Protein AF-0000000069707983 (afdb_homodimer)

Organism: NCBI:txid1187080

Radius of gyration: 18.77 Å; Cα contacts (8 Å, |Δi|>4): 665; chains: 2; bounding box: 35×67×40 Å

Solvent-accessible surface area (backbone atoms only — not comparable to full-atom values): 13804 Å² total; per-residue (Å²): 123,32,46,38,37,35,40,28,54,76,58,64,36,50,24,44,34,34,41,79,86,67,42,75,49,52,28,12,31,49,56,93,80,60,19,74,51,80,25,45,29,33,62,40,26,39,49,45,11,42,50,39,29,30,48,36,47,44,50,54,52,34,57,74,69,66,50,50,63,47,33,42,36,37,37,36,37,41,40,75,40,74,91,74,53,36,30,43,32,40,35,39,34,35,76,39,58,76,66,54,72,67,56,51,53,49,50,55,57,49,42,67,61,18,65,51,51,49,48,54,62,32,61,43,46,77,48,77,46,71,55,71,78,79,125,123,32,48,38,36,37,41,28,56,76,56,65,37,50,25,45,33,34,42,82,87,68,44,73,49,51,28,14,32,50,55,92,80,58,19,72,50,79,26,48,30,32,62,39,28,39,50,44,11,43,51,38,27,29,50,36,46,44,50,53,50,34,58,75,70,65,49,50,63,46,32,41,35,37,38,36,38,43,40,75,41,73,92,74,53,36,31,44,34,41,36,40,35,35,77,39,59,74,65,55,72,68,56,52,53,50,50,55,56,49,43,66,62,18,65,51,50,49,50,56,62,33,60,43,47,78,47,77,47,71,54,73,80,79,126

Foldseek 3Di:
DWDKDKDDDPAAPWMWMATPVGDIFIEHDDVVVPTPPPHHHPVRVLQVVLVVQLQVQLVVVCVVVVHFFDDKDKDKDWDQDPVVRDIDIDMDIDTDGPDDPVRVVVSVVSSCVGPSNVVVVDDDDDDDDDDDPDD/DWDKDKDDDDAAPWMWMATPVGDIFIEHDDVVVPTDPPHHHPVRVLQVVLVVQLQVQLVVVCVVVVHFFDDKDKDKDWDQDPVVRDIDIDMDIDTDGPDDPVRVVVSVVSSCVGPSNVVVVDDDDDDDDDDDPDD

Structure (mmCIF, N/CA/C/O backbone):
data_AF-0000000069707983-model_v1
#
loop_
_entity.id
_entity.type
_entity.pdbx_description
1 polymer 'Putative redox protein'
#
loop_
_atom_site.group_PDB
_atom_site.id
_atom_site.type_symbol
_atom_site.label_atom_id
_atom_site.label_alt_id
_atom_site.label_comp_id
_atom_site.label_asym_id
_atom_site.label_entity_id
_atom_site.label_seq_id
_atom_site.pdbx_PDB_ins_code
_atom_site.Cartn_x
_atom_site.Cartn_y
_atom_site.Cartn_z
_atom_site.occupancy
_atom_site.B_iso_or_equiv
_atom_site.auth_seq_id
_atom_site.auth_comp_id
_atom_site.auth_asym_id
_atom_site.auth_atom_id
_atom_site.pdbx_PDB_model_num
ATOM 1 N N . MET A 1 1 ? -1.223 2.729 -14.875 1 83.62 1 MET A N 1
ATOM 2 C CA . MET A 1 1 ? -1.257 3.92 -14.031 1 83.62 1 MET A CA 1
ATOM 3 C C . MET A 1 1 ? -2.348 3.805 -12.969 1 83.62 1 MET A C 1
ATOM 5 O O . MET A 1 1 ? -3.471 3.395 -13.273 1 83.62 1 MET A O 1
ATOM 9 N N . ALA A 1 2 ? -1.966 4.035 -11.656 1 93.88 2 ALA A N 1
ATOM 10 C CA . ALA A 1 2 ? -2.949 4.008 -10.578 1 93.88 2 ALA A CA 1
ATOM 11 C C . ALA A 1 2 ? -3.209 5.41 -10.031 1 93.88 2 ALA A C 1
ATOM 13 O O . ALA A 1 2 ? -2.289 6.223 -9.938 1 93.88 2 ALA A O 1
ATOM 14 N N . ARG A 1 3 ? -4.52 5.66 -9.781 1 97.12 3 ARG A N 1
ATOM 15 C CA . ARG A 1 3 ? -4.922 6.938 -9.203 1 97.12 3 ARG A CA 1
ATOM 16 C C . ARG A 1 3 ? -5.891 6.727 -8.039 1 97.12 3 ARG A C 1
ATOM 18 O O . ARG A 1 3 ? -6.816 5.918 -8.141 1 97.12 3 ARG A O 1
ATOM 25 N N . ILE A 1 4 ? -5.629 7.457 -6.988 1 98.75 4 ILE A N 1
ATOM 26 C CA . ILE A 1 4 ? -6.555 7.414 -5.863 1 98.75 4 ILE A CA 1
ATOM 27 C C . ILE A 1 4 ? -6.711 8.812 -5.266 1 98.75 4 ILE A C 1
ATOM 29 O O . ILE A 1 4 ? -5.895 9.703 -5.531 1 98.75 4 ILE A O 1
ATOM 33 N N . THR A 1 5 ? -7.844 8.992 -4.531 1 98.81 5 THR A N 1
ATOM 34 C CA . THR A 1 5 ? -8.055 10.195 -3.73 1 98.81 5 THR A CA 1
ATOM 35 C C . THR A 1 5 ? -8.273 9.836 -2.264 1 98.81 5 THR A C 1
ATOM 37 O O . THR A 1 5 ? -8.695 8.719 -1.95 1 98.81 5 THR A O 1
ATOM 40 N N . SER A 1 6 ? -7.918 10.695 -1.447 1 98.75 6 SER A N 1
ATOM 41 C CA . SER A 1 6 ? -8.133 10.438 -0.026 1 98.75 6 SER A CA 1
ATOM 42 C C . SER A 1 6 ? -8.641 11.688 0.687 1 98.75 6 SER A C 1
ATOM 44 O O . SER A 1 6 ? -8.508 12.805 0.173 1 98.75 6 SER A O 1
ATOM 46 N N . HIS A 1 7 ? -9.242 11.477 1.808 1 98.56 7 HIS A N 1
ATOM 47 C CA . HIS A 1 7 ? -9.789 12.539 2.643 1 98.56 7 HIS A CA 1
ATOM 48 C C . HIS A 1 7 ? -9.688 12.188 4.121 1 98.56 7 HIS A C 1
ATOM 50 O O . HIS A 1 7 ? -10.047 11.078 4.523 1 98.56 7 HIS A O 1
ATOM 56 N N . ILE A 1 8 ? -9.172 13.078 4.828 1 98.25 8 ILE A N 1
ATOM 57 C CA . ILE A 1 8 ? -9.18 12.945 6.281 1 98.25 8 ILE A CA 1
ATOM 58 C C . ILE A 1 8 ? -9.68 14.25 6.906 1 98.25 8 ILE A C 1
ATOM 60 O O . ILE A 1 8 ? -9.281 15.344 6.484 1 98.25 8 ILE A O 1
ATOM 64 N N . GLY A 1 9 ? -10.562 14.18 7.812 1 96.56 9 GLY A N 1
ATOM 65 C CA . GLY A 1 9 ? -11.039 15.32 8.578 1 96.56 9 GLY A CA 1
ATOM 66 C C . GLY A 1 9 ? -10.352 15.477 9.922 1 96.56 9 GLY A C 1
ATOM 67 O O . GLY A 1 9 ? -9.133 15.328 10.023 1 96.56 9 GLY A O 1
ATOM 68 N N . ARG A 1 10 ? -11.156 15.75 10.953 1 93.94 10 ARG A N 1
ATOM 69 C CA . ARG A 1 10 ? -10.602 16.031 12.273 1 93.94 10 ARG A CA 1
ATOM 70 C C . ARG A 1 10 ? -10.469 14.75 13.102 1 93.94 10 ARG A C 1
ATOM 72 O O . ARG A 1 10 ? -9.789 14.734 14.125 1 93.94 10 ARG A O 1
ATOM 79 N N . GLU A 1 11 ? -11.07 13.766 12.594 1 88.69 11 GLU A N 1
ATOM 80 C CA . GLU A 1 11 ? -11.016 12.508 13.336 1 88.69 11 GLU A CA 1
ATOM 81 C C . GLU A 1 11 ? -9.641 11.844 13.195 1 88.69 11 GLU A C 1
ATOM 83 O O . GLU A 1 11 ? -9.195 11.578 12.086 1 88.69 11 GLU A O 1
ATOM 88 N N . HIS A 1 12 ? -8.906 11.633 14.289 1 86.25 12 HIS A N 1
ATOM 89 C CA . HIS A 1 12 ? -7.648 10.898 14.336 1 86.25 12 HIS A CA 1
ATOM 90 C C . HIS A 1 12 ? -7.887 9.391 14.258 1 86.25 12 HIS A C 1
ATOM 92 O O . HIS A 1 12 ? -8.461 8.805 15.18 1 86.25 12 HIS A O 1
ATOM 98 N N . PHE A 1 13 ? -7.328 8.836 13.234 1 93.44 13 PHE A N 1
ATOM 99 C CA . PHE A 1 13 ? -6.547 9 12.016 1 93.44 13 PHE A CA 1
ATOM 100 C C . PHE A 1 13 ? -7.262 8.375 10.82 1 93.44 13 PHE A C 1
ATOM 102 O O . PHE A 1 13 ? -6.625 8.016 9.828 1 93.44 13 PHE A O 1
ATOM 109 N N . LYS A 1 14 ? -8.594 8.281 11.016 1 97.25 14 LYS A N 1
ATOM 110 C CA . LYS A 1 14 ? -9.43 7.641 10 1 97.25 14 LYS A CA 1
ATOM 111 C C . LYS A 1 14 ? -9.352 8.391 8.68 1 97.25 14 LYS A C 1
ATOM 113 O O . LYS A 1 14 ? -9.695 9.578 8.609 1 97.25 14 LYS A O 1
ATOM 118 N N . THR A 1 15 ? -8.906 7.73 7.645 1 98.5 15 THR A N 1
ATOM 119 C CA . THR A 1 15 ? -8.758 8.297 6.309 1 98.5 15 THR A CA 1
ATOM 120 C C . THR A 1 15 ? -9.578 7.5 5.293 1 98.5 15 THR A C 1
ATOM 122 O O . THR A 1 15 ? -9.477 6.273 5.234 1 98.5 15 THR A O 1
ATOM 125 N N . GLN A 1 16 ? -10.414 8.172 4.586 1 98.69 16 GLN A N 1
ATOM 126 C CA . GLN A 1 16 ? -11.156 7.531 3.508 1 98.69 16 GLN A CA 1
ATOM 127 C C . GLN A 1 16 ? -10.398 7.629 2.186 1 98.69 16 GLN A C 1
ATOM 129 O O . GLN A 1 16 ? -9.945 8.711 1.803 1 98.69 16 GLN A O 1
ATOM 134 N N . ILE A 1 17 ? -10.281 6.492 1.507 1 98.81 17 ILE A N 1
ATOM 135 C CA . ILE A 1 17 ? -9.547 6.449 0.246 1 98.81 17 ILE A CA 1
ATOM 136 C C . ILE A 1 17 ? -10.438 5.863 -0.848 1 98.81 17 ILE A C 1
ATOM 138 O O . ILE A 1 17 ? -11.141 4.875 -0.623 1 98.81 17 ILE A O 1
ATOM 142 N N . LYS A 1 18 ? -10.414 6.449 -1.981 1 98.75 18 LYS A N 1
ATOM 143 C CA . LYS A 1 18 ? -11.234 6.031 -3.119 1 98.75 18 LYS A CA 1
ATOM 144 C C . LYS A 1 18 ? -10.367 5.773 -4.352 1 98.75 18 LYS A C 1
ATOM 146 O O . LYS A 1 18 ? -9.5 6.582 -4.684 1 98.75 18 LYS A O 1
ATOM 151 N N . SER A 1 19 ? -10.648 4.66 -4.938 1 98 19 SER A N 1
ATOM 152 C CA . SER A 1 19 ? -9.969 4.375 -6.191 1 98 19 SER A CA 1
ATOM 153 C C . SER A 1 19 ? -10.695 5.008 -7.375 1 98 19 SER A C 1
ATOM 155 O O . SER A 1 19 ? -11.836 5.457 -7.242 1 98 19 SER A O 1
ATOM 157 N N . SER A 1 20 ? -10.047 5.062 -8.57 1 94.62 20 SER A N 1
ATOM 158 C CA . SER A 1 20 ? -10.656 5.641 -9.766 1 94.62 20 SER A CA 1
ATOM 159 C C . SER A 1 20 ? -11.812 4.785 -10.266 1 94.62 20 SER A C 1
ATOM 161 O O . SER A 1 20 ? -12.695 5.277 -10.969 1 94.62 20 SER A O 1
ATOM 163 N N . THR A 1 21 ? -11.805 3.531 -9.836 1 93.56 21 THR A N 1
ATOM 164 C CA . THR A 1 21 ? -12.844 2.633 -10.32 1 93.56 21 THR A CA 1
ATOM 165 C C . THR A 1 21 ? -14.016 2.578 -9.344 1 93.56 21 THR A C 1
ATOM 167 O O . THR A 1 21 ? -14.961 1.812 -9.539 1 93.56 21 THR A O 1
ATOM 170 N N . GLY A 1 22 ? -13.914 3.322 -8.25 1 95.81 22 GLY A N 1
ATOM 171 C CA . GLY A 1 22 ? -15.078 3.496 -7.398 1 95.81 22 GLY A CA 1
ATOM 172 C C . GLY A 1 22 ? -14.984 2.717 -6.098 1 95.81 22 GLY A C 1
ATOM 173 O O . GLY A 1 22 ? -15.875 2.805 -5.25 1 95.81 22 GLY A O 1
ATOM 174 N N . ASN A 1 23 ? -13.969 1.933 -5.875 1 97.94 23 ASN A N 1
ATOM 175 C CA . ASN A 1 23 ? -13.797 1.226 -4.609 1 97.94 23 ASN A CA 1
ATOM 176 C C . ASN A 1 23 ? -13.406 2.18 -3.484 1 97.94 23 ASN A C 1
ATOM 178 O O . ASN A 1 23 ? -12.75 3.193 -3.723 1 97.94 23 ASN A O 1
ATOM 182 N N . ILE A 1 24 ? -13.852 1.807 -2.283 1 98.19 24 ILE A N 1
ATOM 183 C CA . ILE A 1 24 ? -13.562 2.646 -1.124 1 98.19 24 ILE A CA 1
ATOM 184 C C . ILE A 1 24 ? -12.953 1.799 -0.011 1 98.19 24 ILE A C 1
ATOM 186 O O . ILE A 1 24 ? -13.406 0.682 0.247 1 98.19 24 ILE A O 1
ATOM 190 N N . LEU A 1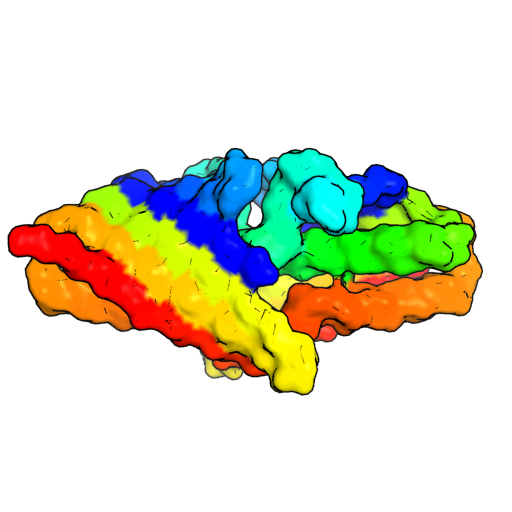 25 ? -11.883 2.332 0.585 1 97.5 25 LEU A N 1
ATOM 191 C CA . LEU A 1 25 ? -11.383 1.706 1.806 1 97.5 25 LEU A CA 1
ATOM 192 C C . LEU A 1 25 ? -11.07 2.758 2.865 1 97.5 25 LEU A C 1
ATOM 194 O O . LEU A 1 25 ? -10.977 3.947 2.557 1 97.5 25 LEU A O 1
ATOM 198 N N . LEU A 1 26 ? -11.086 2.246 4.086 1 97.69 26 LEU A N 1
ATOM 199 C CA . LEU A 1 26 ? -10.695 3.074 5.223 1 97.69 26 LEU A CA 1
ATOM 200 C C . LEU A 1 26 ? -9.312 2.686 5.73 1 97.69 26 LEU A C 1
ATOM 202 O O . LEU A 1 26 ? -9 1.498 5.848 1 97.69 26 LEU A O 1
ATOM 206 N N . ALA A 1 27 ? -8.531 3.672 5.918 1 98.44 27 ALA A N 1
ATOM 207 C CA . ALA A 1 27 ? -7.273 3.488 6.637 1 98.44 27 ALA A CA 1
ATOM 208 C C . ALA A 1 27 ? -7.348 4.102 8.031 1 98.44 27 ALA A C 1
ATOM 210 O O . ALA A 1 27 ? -8.078 5.066 8.258 1 98.44 27 ALA A O 1
ATOM 211 N N . ASP A 1 28 ? -6.617 3.477 8.945 1 98.19 28 ASP A N 1
ATOM 212 C CA . ASP A 1 28 ? -6.578 3.986 10.312 1 98.19 28 ASP A CA 1
ATOM 213 C C . ASP A 1 28 ? -5.336 3.486 11.047 1 98.19 28 ASP A C 1
ATOM 215 O O . ASP A 1 28 ? -4.594 2.65 10.523 1 98.19 28 ASP A O 1
ATOM 219 N N . GLU A 1 29 ? -5.102 4.012 12.156 1 96.19 29 GLU A N 1
ATOM 220 C CA . GLU A 1 29 ? -4.016 3.559 13.023 1 96.19 29 GLU A CA 1
ATOM 221 C C . GLU A 1 29 ? -4.543 2.699 14.164 1 96.19 29 GLU A C 1
ATOM 223 O O . GLU A 1 29 ? -5.723 2.779 14.523 1 96.19 29 GLU A O 1
ATOM 228 N N . PRO A 1 30 ? -3.691 1.837 14.656 1 94.25 30 PRO A N 1
ATOM 229 C CA . PRO A 1 30 ? -4.094 1.059 15.828 1 94.25 30 PRO A CA 1
ATOM 230 C C . PRO A 1 30 ? -4.457 1.937 17.031 1 94.25 30 PRO A C 1
ATOM 232 O O . PRO A 1 30 ? -4.059 3.104 17.078 1 94.25 30 PRO A O 1
ATOM 235 N N . ILE A 1 31 ? -5.121 1.31 17.984 1 94.62 31 ILE A N 1
ATOM 236 C CA . ILE A 1 31 ? -5.562 2.018 19.188 1 94.62 31 ILE A CA 1
ATOM 237 C C . ILE A 1 31 ? -4.348 2.5 19.969 1 94.62 31 ILE A C 1
ATOM 239 O O . ILE A 1 31 ? -4.355 3.607 20.516 1 94.62 31 ILE A O 1
ATOM 243 N N . GLU A 1 32 ? -3.299 1.74 20 1 92.38 32 GLU A N 1
ATOM 244 C CA . GLU A 1 32 ? -2.1 1.998 20.781 1 92.38 32 GLU A CA 1
ATOM 245 C C . GLU A 1 32 ? -1.441 3.314 20.375 1 92.38 32 GLU A C 1
ATOM 247 O O . GLU A 1 32 ? -0.755 3.945 21.188 1 92.38 32 GLU A O 1
ATOM 252 N N . VAL A 1 33 ? -1.724 3.764 19.172 1 90.31 33 VAL A N 1
ATOM 253 C CA . VAL A 1 33 ? -1.063 4.984 18.719 1 90.31 33 VAL A CA 1
ATOM 254 C C . VAL A 1 33 ? -2.104 6.074 18.484 1 90.31 33 VAL A C 1
ATOM 256 O O . VAL A 1 33 ? -1.835 7.051 17.781 1 90.31 33 VAL A O 1
ATOM 259 N N . GLY A 1 34 ? -3.342 5.801 18.969 1 92.69 34 GLY A N 1
ATOM 260 C CA . GLY A 1 34 ? -4.328 6.867 18.984 1 92.69 34 GLY A CA 1
ATOM 261 C C . GLY A 1 34 ? -5.418 6.695 17.938 1 92.69 34 GLY A C 1
ATOM 262 O O . GLY A 1 34 ? -6.352 7.5 17.875 1 92.69 34 GLY A O 1
ATOM 263 N N . GLY A 1 35 ? -5.316 5.766 17.062 1 95.81 35 GLY A N 1
ATOM 264 C CA . GLY A 1 35 ? -6.383 5.5 16.109 1 95.81 35 GLY A CA 1
ATOM 265 C C . GLY A 1 35 ? -7.539 4.723 16.703 1 95.81 35 GLY A C 1
ATOM 266 O O . GLY A 1 35 ? -7.648 4.609 17.922 1 95.81 35 GLY A O 1
ATOM 267 N N . LYS A 1 36 ? -8.492 4.309 15.867 1 96.69 36 LYS A N 1
ATOM 268 C CA . LYS A 1 36 ? -9.664 3.555 16.297 1 96.69 36 LYS A CA 1
ATOM 269 C C . LYS A 1 36 ? -9.656 2.145 15.711 1 96.69 36 LYS A C 1
ATOM 271 O O . LYS A 1 36 ? -10.609 1.384 15.898 1 96.69 36 LYS A O 1
ATOM 276 N N . ASN A 1 37 ? -8.625 1.778 14.969 1 96.94 37 ASN A N 1
ATOM 277 C CA . ASN A 1 37 ? -8.461 0.457 14.375 1 96.94 37 ASN A CA 1
ATOM 278 C C . ASN A 1 37 ? -9.656 0.085 13.5 1 96.94 37 ASN A C 1
ATOM 280 O O . ASN A 1 37 ? -10.141 -1.045 13.555 1 96.94 37 ASN A O 1
ATOM 284 N N . VAL A 1 38 ? -10.148 0.989 12.719 1 97.12 38 VAL A N 1
ATOM 285 C CA . VAL A 1 38 ? -11.305 0.715 11.867 1 97.12 38 VAL A CA 1
ATOM 286 C C . VAL A 1 38 ? -10.844 0.446 10.438 1 97.12 38 VAL A C 1
ATOM 288 O O . VAL A 1 38 ? -11.656 0.35 9.523 1 97.12 38 VAL A O 1
ATOM 291 N N . GLY A 1 39 ? -9.57 0.36 10.227 1 97.62 39 GLY A N 1
ATOM 292 C CA . GLY A 1 39 ? -8.969 0.086 8.93 1 97.62 39 GLY A CA 1
ATOM 293 C C . GLY A 1 39 ? -7.5 -0.281 9.016 1 97.62 39 GLY A C 1
ATOM 294 O O . GLY A 1 39 ? -6.949 -0.402 10.117 1 97.62 39 GLY A O 1
ATOM 295 N N . PHE A 1 40 ? -6.895 -0.508 7.883 1 98.44 40 PHE A N 1
ATOM 296 C CA . PHE A 1 40 ? -5.48 -0.855 7.816 1 98.44 40 PHE A CA 1
ATOM 297 C C . PHE A 1 40 ? -4.609 0.368 8.078 1 98.44 40 PHE A C 1
ATOM 299 O O . PHE A 1 40 ? -4.93 1.472 7.629 1 98.44 40 PHE A O 1
ATOM 306 N N . SER A 1 41 ? -3.545 0.166 8.797 1 98.12 41 SER A N 1
ATOM 307 C CA . SER A 1 41 ? -2.537 1.217 8.898 1 98.12 41 SER A CA 1
ATOM 308 C C . SER A 1 41 ? -1.812 1.419 7.57 1 98.12 41 SER A C 1
ATOM 310 O O . SER A 1 41 ? -1.856 0.552 6.695 1 98.12 41 SER A O 1
ATOM 312 N N . PRO A 1 42 ? -1.178 2.588 7.422 1 98.25 42 PRO A N 1
ATOM 313 C CA . PRO A 1 42 ? -0.427 2.822 6.188 1 98.25 42 PRO A CA 1
ATOM 314 C C . PRO A 1 42 ? 0.584 1.716 5.891 1 98.25 42 PRO A C 1
ATOM 316 O O . PRO A 1 42 ? 0.694 1.265 4.75 1 98.25 42 PRO A O 1
ATOM 319 N N . SER A 1 43 ? 1.342 1.219 6.91 1 98.12 43 SER A N 1
ATOM 320 C CA . SER A 1 43 ? 2.326 0.159 6.711 1 98.12 43 SER A CA 1
ATOM 321 C C . SER A 1 43 ? 1.652 -1.156 6.332 1 98.12 43 SER A C 1
ATOM 323 O O . SER A 1 43 ? 2.186 -1.922 5.527 1 98.12 43 SER A O 1
ATOM 325 N N . GLU A 1 44 ? 0.519 -1.431 6.934 1 98.5 44 GLU A N 1
ATOM 326 C CA . GLU A 1 44 ? -0.244 -2.615 6.555 1 98.5 44 GLU A CA 1
ATOM 327 C C . GLU A 1 44 ? -0.725 -2.523 5.109 1 98.5 44 GLU A C 1
ATOM 329 O O . GLU A 1 44 ? -0.762 -3.527 4.395 1 98.5 44 GLU A O 1
ATOM 334 N N . LEU A 1 45 ? -1.132 -1.334 4.699 1 98.81 45 LEU A N 1
ATOM 335 C CA . LEU A 1 45 ? -1.535 -1.143 3.309 1 98.81 45 LEU A CA 1
ATOM 336 C C . LEU A 1 45 ? -0.361 -1.376 2.365 1 98.81 45 LEU A C 1
ATOM 338 O O . LEU A 1 45 ? -0.525 -1.974 1.299 1 98.81 45 LEU A O 1
ATOM 342 N N . LEU A 1 46 ? 0.796 -0.874 2.707 1 98.81 46 LEU A N 1
ATOM 343 C CA . LEU A 1 46 ? 1.994 -1.095 1.903 1 98.81 46 LEU A CA 1
ATOM 344 C C . LEU A 1 46 ? 2.297 -2.584 1.778 1 98.81 46 LEU A C 1
ATOM 346 O O . LEU A 1 46 ? 2.525 -3.086 0.674 1 98.81 46 LEU A O 1
ATOM 350 N N . ALA A 1 47 ? 2.27 -3.299 2.914 1 98.81 47 ALA A N 1
ATOM 351 C CA . ALA A 1 47 ? 2.457 -4.746 2.906 1 98.81 47 ALA A CA 1
ATOM 352 C C . ALA A 1 47 ? 1.39 -5.434 2.059 1 98.81 47 ALA A C 1
ATOM 354 O O . ALA A 1 47 ? 1.681 -6.395 1.342 1 98.81 47 ALA A O 1
ATOM 355 N N . SER A 1 48 ? 0.19 -4.934 2.17 1 98.88 48 SER A N 1
ATOM 356 C CA . SER A 1 48 ? -0.929 -5.5 1.422 1 98.88 48 SER A CA 1
ATOM 357 C C . SER A 1 48 ? -0.719 -5.355 -0.081 1 98.88 48 SER A C 1
ATOM 359 O O . SER A 1 48 ? -1.118 -6.227 -0.855 1 98.88 48 SER A O 1
ATOM 361 N N . ALA A 1 49 ? -0.171 -4.211 -0.488 1 98.81 49 ALA A N 1
ATOM 362 C CA . ALA A 1 49 ? 0.126 -4.012 -1.904 1 98.81 49 ALA A CA 1
ATOM 363 C C . ALA A 1 49 ? 1.028 -5.121 -2.438 1 98.81 49 ALA A C 1
ATOM 365 O O . ALA A 1 49 ? 0.757 -5.695 -3.494 1 98.81 49 ALA A O 1
ATOM 366 N N . LEU A 1 50 ? 2.057 -5.461 -1.688 1 98.75 50 LEU A N 1
ATOM 367 C CA . LEU A 1 50 ? 2.977 -6.52 -2.092 1 98.75 50 LEU A CA 1
ATOM 368 C C . LEU A 1 50 ? 2.277 -7.875 -2.092 1 98.75 50 LEU A C 1
ATOM 370 O O . LEU A 1 50 ? 2.432 -8.656 -3.031 1 98.75 50 LEU A O 1
ATOM 374 N N . ALA A 1 51 ? 1.52 -8.125 -1.05 1 98.75 51 ALA A N 1
ATOM 375 C CA . ALA A 1 51 ? 0.798 -9.391 -0.955 1 98.75 51 ALA A CA 1
ATOM 376 C C . ALA A 1 51 ? -0.142 -9.578 -2.141 1 98.75 51 ALA A C 1
ATOM 378 O O . ALA A 1 51 ? -0.164 -10.648 -2.764 1 98.75 51 ALA A O 1
ATOM 379 N N . ALA A 1 52 ? -0.906 -8.555 -2.412 1 98.62 52 ALA A N 1
ATOM 380 C CA . ALA A 1 52 ? -1.882 -8.609 -3.498 1 98.62 52 ALA A CA 1
ATOM 381 C C . ALA A 1 52 ? -1.194 -8.812 -4.844 1 98.62 52 ALA A C 1
ATOM 383 O O . ALA A 1 52 ? -1.634 -9.633 -5.656 1 98.62 52 ALA A O 1
ATOM 384 N N . CYS A 1 53 ? -0.182 -8.078 -5.066 1 98.44 53 CYS A N 1
ATOM 385 C CA . CYS A 1 53 ? 0.549 -8.172 -6.324 1 98.44 53 CYS A CA 1
ATOM 386 C C . CYS A 1 53 ? 1.121 -9.57 -6.523 1 98.44 53 CYS A C 1
ATOM 388 O O . CYS A 1 53 ? 1.014 -10.141 -7.613 1 98.44 53 CYS A O 1
ATOM 390 N N . THR A 1 54 ? 1.794 -10.07 -5.465 1 98.44 54 THR A N 1
ATOM 391 C CA . THR A 1 54 ? 2.373 -11.406 -5.52 1 98.44 54 THR A CA 1
ATOM 392 C C . THR A 1 54 ? 1.303 -12.445 -5.832 1 98.44 54 THR A C 1
ATOM 394 O O . THR A 1 54 ? 1.482 -13.281 -6.723 1 98.44 54 THR A O 1
ATOM 397 N N . SER A 1 55 ? 0.216 -12.352 -5.137 1 98.31 55 SER A N 1
ATOM 398 C CA . SER A 1 55 ? -0.877 -13.305 -5.297 1 98.31 55 SER A CA 1
ATOM 399 C C . SER A 1 55 ? -1.423 -13.289 -6.723 1 98.31 55 SER A C 1
ATOM 401 O O . SER A 1 55 ? -1.578 -14.336 -7.348 1 98.31 55 SER A O 1
ATOM 403 N N . ALA A 1 56 ? -1.693 -12.086 -7.195 1 97.56 56 ALA A N 1
ATOM 404 C CA . ALA A 1 56 ? -2.26 -11.945 -8.531 1 97.56 56 ALA A CA 1
ATOM 405 C C . ALA A 1 56 ? -1.294 -12.469 -9.594 1 97.56 56 ALA A C 1
ATOM 407 O O . ALA A 1 56 ? -1.701 -13.164 -10.523 1 97.56 56 ALA A O 1
ATOM 408 N N . THR A 1 57 ? -0.052 -12.125 -9.469 1 97.62 57 THR A N 1
ATOM 409 C CA . THR A 1 57 ? 0.956 -12.516 -10.453 1 97.62 57 THR A CA 1
ATOM 410 C C . THR A 1 57 ? 1.117 -14.039 -10.484 1 97.62 57 THR A C 1
ATOM 412 O O . THR A 1 57 ? 1.188 -14.641 -11.555 1 97.62 57 THR A O 1
ATOM 415 N N . LEU A 1 58 ? 1.174 -14.617 -9.289 1 97.88 58 LEU A N 1
ATOM 416 C CA . LEU A 1 58 ? 1.303 -16.062 -9.203 1 97.88 58 LEU A CA 1
ATOM 417 C C . LEU A 1 58 ? 0.089 -16.75 -9.82 1 97.88 58 LEU A C 1
ATOM 419 O O . LEU A 1 58 ? 0.233 -17.734 -10.57 1 97.88 58 LEU A O 1
ATOM 423 N N . ARG A 1 59 ? -1.103 -16.266 -9.492 1 97.25 59 ARG A N 1
ATOM 424 C CA . ARG A 1 59 ? -2.332 -16.844 -10.039 1 97.25 59 ARG A CA 1
ATOM 425 C C . ARG A 1 59 ? -2.348 -16.734 -11.562 1 97.25 59 ARG A C 1
ATOM 427 O O . ARG A 1 59 ? -2.652 -17.703 -12.258 1 97.25 59 ARG A O 1
ATOM 434 N N . MET A 1 60 ? -2.029 -15.555 -12.07 1 96.69 60 MET A N 1
ATOM 435 C CA . MET A 1 60 ? -1.981 -15.328 -13.516 1 96.69 60 MET A CA 1
ATOM 436 C C . MET A 1 60 ? -1.03 -16.312 -14.188 1 96.69 60 MET A C 1
ATOM 438 O O . MET A 1 60 ? -1.388 -16.938 -15.188 1 96.69 60 MET A O 1
ATOM 442 N N . TYR A 1 61 ? 0.171 -16.438 -13.641 1 97.75 61 TYR A N 1
ATOM 443 C CA . TYR A 1 61 ? 1.193 -17.297 -14.234 1 97.75 61 TYR A CA 1
ATOM 444 C C . TYR A 1 61 ? 0.755 -18.75 -14.219 1 97.75 61 TYR A C 1
ATOM 446 O O . TYR A 1 61 ? 0.868 -19.453 -15.227 1 97.75 61 TYR A O 1
ATOM 454 N N . ALA A 1 62 ? 0.288 -19.234 -13.047 1 97.38 62 ALA A N 1
ATOM 455 C CA . ALA A 1 62 ? -0.152 -20.625 -12.906 1 97.38 62 ALA A CA 1
ATOM 456 C C . ALA A 1 62 ? -1.287 -20.938 -13.875 1 97.38 62 ALA A C 1
ATOM 458 O O . ALA A 1 62 ? -1.322 -22.016 -14.469 1 97.38 62 ALA A O 1
ATOM 459 N N . ASP A 1 63 ? -2.211 -20.031 -13.992 1 96.12 63 ASP A N 1
ATOM 460 C CA . ASP A 1 63 ? -3.322 -20.219 -14.922 1 96.12 63 ASP A CA 1
ATOM 461 C C . ASP A 1 63 ? -2.826 -20.328 -16.359 1 96.12 63 ASP A C 1
ATOM 463 O O . ASP A 1 63 ? -3.273 -21.203 -17.109 1 96.12 63 ASP A O 1
ATOM 467 N N . ARG A 1 64 ? -1.939 -19.438 -16.734 1 96.5 64 ARG A N 1
ATOM 468 C CA . ARG A 1 64 ? -1.372 -19.453 -18.078 1 96.5 64 ARG A CA 1
ATOM 469 C C . ARG A 1 64 ? -0.677 -20.781 -18.375 1 96.5 64 ARG A C 1
ATOM 471 O O . ARG A 1 64 ? -0.761 -21.297 -19.484 1 96.5 64 ARG A O 1
ATOM 478 N N . LYS A 1 65 ? -0.056 -21.359 -17.391 1 97.81 65 LYS A N 1
ATOM 479 C CA . LYS A 1 65 ? 0.696 -22.609 -17.516 1 97.81 65 LYS A CA 1
ATOM 480 C C . LYS A 1 65 ? -0.199 -23.828 -17.281 1 97.81 65 LYS A C 1
ATOM 482 O O . LYS A 1 65 ? 0.235 -24.969 -17.438 1 97.81 65 LYS A O 1
ATOM 487 N N . GLU A 1 66 ? -1.434 -23.531 -16.797 1 97.69 66 GLU A N 1
ATOM 488 C CA . GLU A 1 66 ? -2.412 -24.562 -16.469 1 97.69 66 GLU A CA 1
ATOM 489 C C . GLU A 1 66 ? -1.901 -25.469 -15.359 1 97.69 66 GLU A C 1
ATOM 491 O O . GLU A 1 66 ? -2.021 -26.703 -15.453 1 97.69 66 GLU A O 1
ATOM 496 N N . TRP A 1 67 ? -1.234 -24.953 -14.438 1 97.75 67 TRP A N 1
ATOM 497 C CA . TRP A 1 67 ? -0.75 -25.688 -13.273 1 97.75 67 TRP A CA 1
ATOM 498 C C . TRP A 1 67 ? -1.829 -25.781 -12.203 1 97.75 67 TRP A C 1
ATOM 500 O O . TRP A 1 67 ? -2.703 -24.922 -12.117 1 97.75 67 TRP A O 1
ATOM 510 N N . ASP A 1 68 ? -1.824 -26.812 -11.43 1 97.19 68 ASP A N 1
ATOM 511 C CA . ASP A 1 68 ? -2.832 -27.047 -10.406 1 97.19 68 ASP A CA 1
ATOM 512 C C . ASP A 1 68 ? -2.475 -26.328 -9.109 1 97.19 68 ASP A C 1
ATOM 514 O O . ASP A 1 68 ? -2.305 -26.969 -8.062 1 97.19 68 ASP A O 1
ATOM 518 N N . LEU A 1 69 ? -2.387 -25.047 -9.148 1 97.44 69 LEU A N 1
ATOM 519 C CA . LEU A 1 69 ? -2.275 -24.188 -7.969 1 97.44 69 LEU A CA 1
ATOM 520 C C . LEU A 1 69 ? -3.652 -23.875 -7.398 1 97.44 69 LEU A C 1
ATOM 522 O O . LEU A 1 69 ? -4.402 -23.078 -7.977 1 97.44 69 LEU A O 1
ATOM 526 N N . GLU A 1 70 ? -3.955 -24.438 -6.281 1 97.62 70 GLU A N 1
ATOM 527 C CA . GLU A 1 70 ? -5.285 -24.281 -5.703 1 97.62 70 GLU A CA 1
ATOM 528 C C . GLU A 1 70 ? -5.383 -22.984 -4.887 1 97.62 70 GLU A C 1
ATOM 530 O O . GLU A 1 70 ? -6.375 -22.266 -4.977 1 97.62 70 GLU A O 1
ATOM 535 N N . GLU A 1 71 ? -4.383 -22.781 -4.086 1 97.81 71 GLU A N 1
ATOM 536 C CA . GLU A 1 71 ? -4.367 -21.609 -3.217 1 97.81 71 GLU A CA 1
ATOM 537 C C . GLU A 1 71 ? -2.947 -21.078 -3.02 1 97.81 71 GLU A C 1
ATOM 539 O O . GLU A 1 71 ? -1.984 -21.844 -3.08 1 97.81 71 GLU A O 1
ATOM 544 N N . VAL A 1 72 ? -2.877 -19.859 -2.873 1 98.06 72 VAL A N 1
ATOM 545 C CA . VAL A 1 72 ? -1.656 -19.219 -2.393 1 98.06 72 VAL A CA 1
ATOM 546 C C . VAL A 1 72 ? -1.935 -18.484 -1.083 1 98.06 72 VAL A C 1
ATOM 548 O O . VAL A 1 72 ? -2.885 -17.703 -0.992 1 98.06 72 VAL A O 1
ATOM 551 N N . LYS A 1 73 ? -1.189 -18.75 -0.112 1 98.5 73 LYS A N 1
ATOM 552 C CA . LYS A 1 73 ? -1.201 -18.016 1.151 1 98.5 73 LYS A CA 1
ATOM 553 C C . LYS A 1 73 ? 0.106 -17.25 1.359 1 98.5 73 LYS A C 1
ATOM 555 O O . LYS A 1 73 ? 1.177 -17.734 0.984 1 98.5 73 LYS A O 1
ATOM 560 N N . SER A 1 74 ? -0.009 -16.172 1.934 1 98.38 74 SER A N 1
ATOM 561 C CA . SER A 1 74 ? 1.207 -15.406 2.207 1 98.38 74 SER A CA 1
ATOM 562 C C . SER A 1 74 ? 1.137 -14.727 3.568 1 98.38 74 SER A C 1
ATOM 564 O O . SER A 1 74 ? 0.047 -14.445 4.074 1 98.38 74 SER A O 1
ATOM 566 N N . GLU A 1 75 ? 2.217 -14.594 4.164 1 98.56 75 GLU A N 1
ATOM 567 C CA . GLU A 1 75 ? 2.469 -13.758 5.332 1 98.56 75 GLU A CA 1
ATOM 568 C C . GLU A 1 75 ? 3.555 -12.727 5.047 1 98.56 75 GLU A C 1
ATOM 570 O O . GLU A 1 75 ? 4.648 -13.078 4.602 1 98.56 75 GLU A O 1
ATOM 575 N N . ILE A 1 76 ? 3.256 -11.508 5.293 1 98.69 76 ILE A N 1
ATOM 576 C CA . ILE A 1 76 ? 4.227 -10.445 5.059 1 98.69 76 ILE A CA 1
ATOM 577 C C . ILE A 1 76 ? 4.465 -9.664 6.352 1 98.69 76 ILE A C 1
ATOM 579 O O . ILE A 1 76 ? 3.516 -9.281 7.031 1 98.69 76 ILE A O 1
ATOM 583 N N . GLU A 1 77 ? 5.699 -9.531 6.637 1 98.62 77 GLU A N 1
ATOM 584 C CA . GLU A 1 77 ? 6.141 -8.688 7.742 1 98.62 77 GLU A CA 1
ATOM 585 C C . GLU A 1 77 ? 7.016 -7.535 7.246 1 98.62 77 GLU A C 1
ATOM 587 O O . GLU A 1 77 ? 7.977 -7.758 6.504 1 98.62 77 GLU A O 1
ATOM 592 N N . LEU A 1 78 ? 6.668 -6.352 7.637 1 98.5 78 LEU A N 1
ATOM 593 C CA . LEU A 1 78 ? 7.402 -5.148 7.25 1 98.5 78 LEU A CA 1
ATOM 594 C C . LEU A 1 78 ? 8.039 -4.484 8.469 1 98.5 78 LEU A C 1
ATOM 596 O O . LEU A 1 78 ? 7.348 -4.164 9.438 1 98.5 78 LEU A O 1
ATOM 600 N N . LYS A 1 79 ? 9.32 -4.348 8.398 1 97.38 79 LYS A N 1
ATOM 601 C CA . LYS A 1 79 ? 10.078 -3.68 9.445 1 97.38 79 LYS A CA 1
ATOM 602 C C . LYS A 1 79 ? 10.867 -2.496 8.891 1 97.38 79 LYS A C 1
ATOM 604 O O . LYS A 1 79 ? 11.664 -2.652 7.965 1 97.38 79 LYS A O 1
ATOM 609 N N . PHE A 1 80 ? 10.609 -1.394 9.445 1 96.06 80 PHE A N 1
ATOM 610 C CA . PHE A 1 80 ? 11.32 -0.179 9.07 1 96.06 80 PHE A CA 1
ATOM 611 C C . PHE A 1 80 ? 12.352 0.198 10.125 1 96.06 80 PHE A C 1
ATOM 613 O O . PHE A 1 80 ? 12.008 0.424 11.289 1 96.06 80 PHE A O 1
ATOM 620 N N . PHE A 1 81 ? 13.602 0.236 9.734 1 94.31 81 PHE A N 1
ATOM 621 C CA . PHE A 1 81 ? 14.703 0.647 10.602 1 94.31 81 PHE A CA 1
ATOM 622 C C . PHE A 1 81 ? 15.055 2.111 10.375 1 94.31 81 PHE A C 1
ATOM 624 O O . PHE A 1 81 ? 15.898 2.428 9.539 1 94.31 81 PHE A O 1
ATOM 631 N N . ARG A 1 82 ? 14.562 2.982 11.164 1 89.75 82 ARG A N 1
ATOM 632 C CA . ARG A 1 82 ? 14.633 4.43 11 1 89.75 82 ARG A CA 1
ATOM 633 C C . ARG A 1 82 ? 16.078 4.918 11.031 1 89.75 82 ARG A C 1
ATOM 635 O O . ARG A 1 82 ? 16.469 5.762 10.227 1 89.75 82 ARG A O 1
ATOM 642 N N . GLU A 1 83 ? 16.844 4.398 11.938 1 92.44 83 GLU A N 1
ATOM 643 C CA . GLU A 1 83 ? 18.219 4.84 12.109 1 92.44 83 GLU A CA 1
ATOM 644 C C . GLU A 1 83 ? 19.062 4.512 10.883 1 92.44 83 GLU A C 1
ATOM 646 O O . GLU A 1 83 ? 19.969 5.277 10.516 1 92.44 83 GLU A O 1
ATOM 651 N N . GLU A 1 84 ? 18.781 3.447 10.227 1 93.56 84 GLU A N 1
ATOM 652 C CA . GLU A 1 84 ? 19.547 3.002 9.062 1 93.56 84 GLU A CA 1
ATOM 653 C C . GLU A 1 84 ? 18.875 3.426 7.762 1 93.56 84 GLU A C 1
ATOM 655 O O . GLU A 1 84 ? 19.438 3.227 6.68 1 93.56 84 GLU A O 1
ATOM 660 N N . ASN A 1 85 ? 17.703 4.051 7.887 1 93.06 85 ASN A N 1
ATOM 661 C CA . ASN A 1 85 ? 16.906 4.371 6.715 1 93.06 85 ASN A CA 1
ATOM 662 C C . ASN A 1 85 ? 16.75 3.166 5.793 1 93.06 85 ASN A C 1
ATOM 664 O O . ASN A 1 85 ? 16.969 3.27 4.586 1 93.06 85 ASN A O 1
ATOM 668 N N . LYS A 1 86 ? 16.469 2.102 6.402 1 95.25 86 LYS A N 1
ATOM 669 C CA . LYS A 1 86 ? 16.344 0.84 5.68 1 95.25 86 LYS A CA 1
ATOM 670 C C . LYS A 1 86 ? 15.047 0.125 6.062 1 95.25 86 LYS A C 1
ATOM 672 O O . LYS A 1 86 ? 14.609 0.199 7.211 1 95.25 86 LYS A O 1
ATOM 677 N N . THR A 1 87 ? 14.477 -0.567 5.094 1 98.12 87 THR A N 1
ATOM 678 C CA . THR A 1 87 ? 13.281 -1.369 5.336 1 98.12 87 THR A CA 1
ATOM 679 C C . THR A 1 87 ? 13.508 -2.816 4.91 1 98.12 87 THR A C 1
ATOM 681 O O . THR A 1 87 ? 14.102 -3.074 3.863 1 98.12 87 THR A O 1
ATOM 684 N N . VAL A 1 88 ? 13.109 -3.711 5.766 1 98.38 88 VAL A N 1
ATOM 685 C CA . VAL A 1 88 ? 13.156 -5.133 5.434 1 98.38 88 VAL A CA 1
ATOM 686 C C . VAL A 1 88 ? 11.742 -5.703 5.395 1 98.38 88 VAL A C 1
ATOM 688 O O . VAL A 1 88 ? 10.969 -5.531 6.344 1 98.38 88 VAL A O 1
ATOM 691 N N . ILE A 1 89 ? 11.383 -6.332 4.336 1 98.69 89 ILE A N 1
ATOM 692 C CA . ILE A 1 89 ? 10.117 -7.031 4.18 1 98.69 89 ILE A CA 1
ATOM 693 C C . ILE A 1 89 ? 10.359 -8.539 4.082 1 98.69 89 ILE A C 1
ATOM 695 O O . ILE A 1 89 ? 11.102 -8.992 3.211 1 98.69 89 ILE A O 1
ATOM 699 N N . SER A 1 90 ? 9.781 -9.234 4.977 1 98.5 90 SER A N 1
ATOM 700 C CA . SER A 1 90 ? 9.805 -10.695 4.93 1 98.5 90 SER A CA 1
ATOM 701 C C . SER A 1 90 ? 8.508 -11.25 4.352 1 98.5 90 SER A C 1
ATOM 703 O O . SER A 1 90 ? 7.418 -10.93 4.832 1 98.5 90 SER A O 1
ATOM 705 N N . ARG A 1 91 ? 8.617 -12.031 3.393 1 98.25 91 ARG A N 1
ATOM 706 C CA . ARG A 1 91 ? 7.484 -12.633 2.705 1 98.25 91 ARG A CA 1
ATOM 707 C C . ARG A 1 91 ? 7.551 -14.156 2.771 1 98.25 91 ARG A C 1
ATOM 709 O O . ARG A 1 91 ? 8.508 -14.766 2.289 1 98.25 91 ARG A O 1
ATOM 716 N N . LYS A 1 92 ? 6.574 -14.742 3.404 1 98.38 92 LYS A N 1
ATOM 717 C CA . LYS A 1 92 ? 6.418 -16.203 3.455 1 98.38 92 LYS A CA 1
ATOM 718 C C . LYS A 1 92 ? 5.277 -16.656 2.555 1 98.38 92 LYS A C 1
ATOM 720 O O . LYS A 1 92 ? 4.152 -16.172 2.67 1 98.38 92 LYS A O 1
ATOM 725 N N . LEU A 1 93 ? 5.57 -17.625 1.739 1 98.31 93 LEU A N 1
ATOM 726 C CA . LEU A 1 93 ? 4.578 -18.109 0.788 1 98.31 93 LEU A CA 1
ATOM 727 C C . LEU A 1 93 ? 4.285 -19.594 1.021 1 98.31 93 LEU A C 1
ATOM 729 O O . LEU A 1 93 ? 5.184 -20.359 1.364 1 98.31 93 LEU A O 1
ATOM 733 N N . GLU A 1 94 ? 3.041 -19.875 0.834 1 97.94 94 GLU A N 1
ATOM 734 C CA . GLU A 1 94 ? 2.588 -21.25 0.816 1 97.94 94 GLU A CA 1
ATOM 735 C C . GLU A 1 94 ? 1.772 -21.547 -0.439 1 97.94 94 GLU A C 1
ATOM 737 O O . GLU A 1 94 ? 0.798 -20.859 -0.733 1 97.94 94 GLU A O 1
ATOM 742 N N . PHE A 1 95 ? 2.203 -22.578 -1.149 1 97.56 95 PHE A N 1
ATOM 743 C CA . PHE A 1 95 ? 1.508 -23.016 -2.35 1 97.56 95 PHE A CA 1
ATOM 744 C C . PHE A 1 95 ? 0.725 -24.297 -2.074 1 97.56 95 PHE A C 1
ATOM 746 O O . PHE A 1 95 ? 1.307 -25.328 -1.72 1 97.56 95 PHE A O 1
ATOM 753 N N . ILE A 1 96 ? -0.53 -24.234 -2.215 1 97.06 96 ILE A N 1
ATOM 754 C CA . ILE A 1 96 ? -1.378 -25.406 -2.025 1 97.06 96 ILE A CA 1
ATOM 755 C C . ILE A 1 96 ? -1.875 -25.906 -3.381 1 97.06 96 ILE A C 1
ATOM 757 O O . ILE A 1 96 ? -2.408 -25.125 -4.18 1 97.06 96 ILE A O 1
ATOM 761 N N . GLY A 1 97 ? -1.794 -27.125 -3.664 1 96.75 97 GLY A N 1
ATOM 762 C CA . GLY A 1 97 ? -2.188 -27.766 -4.91 1 96.75 97 GLY A CA 1
ATOM 763 C C . GLY A 1 97 ? -1.251 -28.891 -5.332 1 96.75 97 GLY A C 1
ATOM 764 O O . GLY A 1 97 ? -0.305 -29.219 -4.613 1 96.75 97 GLY A O 1
ATOM 765 N N . ASN A 1 98 ? -1.544 -29.547 -6.457 1 97 98 ASN A N 1
ATOM 766 C CA . ASN A 1 98 ? -0.708 -30.609 -7.023 1 97 98 ASN A CA 1
ATOM 767 C C . ASN A 1 98 ? 0.379 -30.031 -7.93 1 97 98 ASN A C 1
ATOM 769 O O . ASN A 1 98 ? 0.187 -29.922 -9.141 1 97 98 ASN A O 1
ATOM 773 N N . LEU A 1 99 ? 1.468 -29.688 -7.266 1 96.88 99 LEU A N 1
ATOM 774 C CA . LEU A 1 99 ? 2.605 -29.062 -7.941 1 96.88 99 LEU A CA 1
ATOM 775 C C . LEU A 1 99 ? 3.883 -29.859 -7.684 1 96.88 99 LEU A C 1
ATOM 777 O O . LEU A 1 99 ? 4.109 -30.328 -6.57 1 96.88 99 LEU A O 1
ATOM 781 N N . ASP A 1 100 ? 4.664 -30.047 -8.688 1 95.38 100 ASP A N 1
ATOM 782 C CA . ASP A 1 100 ? 5.949 -30.703 -8.469 1 95.38 100 ASP A CA 1
ATOM 783 C C . ASP A 1 100 ? 7.016 -29.703 -8.031 1 95.38 100 ASP A C 1
ATOM 785 O O . ASP A 1 100 ? 6.73 -28.516 -7.875 1 95.38 100 ASP A O 1
ATOM 789 N N . GLN A 1 101 ? 8.156 -30.203 -7.715 1 94.19 101 GLN A N 1
ATOM 790 C CA . GLN A 1 101 ? 9.203 -29.375 -7.141 1 94.19 101 GLN A CA 1
ATOM 791 C C . GLN A 1 101 ? 9.656 -28.297 -8.133 1 94.19 101 GLN A C 1
ATOM 793 O O . GLN A 1 101 ? 9.945 -27.172 -7.738 1 94.19 101 GLN A O 1
ATOM 798 N N . ASP A 1 102 ? 9.734 -28.625 -9.352 1 96.31 102 ASP A N 1
ATOM 799 C CA . ASP A 1 102 ? 10.141 -27.656 -10.367 1 96.31 102 ASP A CA 1
ATOM 800 C C . ASP A 1 102 ? 9.125 -26.531 -10.492 1 96.31 102 ASP A C 1
ATOM 802 O O . ASP A 1 102 ? 9.492 -25.359 -10.625 1 96.31 102 ASP A O 1
ATOM 806 N N . GLN A 1 103 ? 7.891 -26.906 -10.539 1 96.75 103 GLN A N 1
ATOM 807 C CA . GLN A 1 103 ? 6.816 -25.922 -10.594 1 96.75 103 GLN A CA 1
ATOM 808 C C . GLN A 1 103 ? 6.875 -24.969 -9.391 1 96.75 103 GLN A C 1
ATOM 810 O O . GLN A 1 103 ? 6.742 -23.766 -9.547 1 96.75 103 GLN A O 1
ATOM 815 N N . ARG A 1 104 ? 7.102 -25.484 -8.234 1 95.56 104 ARG A N 1
ATOM 816 C CA . ARG A 1 104 ? 7.172 -24.688 -7.012 1 95.56 104 ARG A CA 1
ATOM 817 C C . ARG A 1 104 ? 8.352 -23.719 -7.059 1 95.56 104 ARG A C 1
ATOM 819 O O . ARG A 1 104 ? 8.234 -22.562 -6.648 1 95.56 104 ARG A O 1
ATOM 826 N N . GLN A 1 105 ? 9.43 -24.203 -7.516 1 94.88 105 GLN A N 1
ATOM 827 C CA . GLN A 1 105 ? 10.609 -23.344 -7.641 1 94.88 105 GLN A CA 1
ATOM 828 C C . GLN A 1 105 ? 10.359 -22.219 -8.633 1 94.88 105 GLN A C 1
ATOM 830 O O . GLN A 1 105 ? 10.766 -21.078 -8.398 1 94.88 105 GLN A O 1
ATOM 835 N N . ARG A 1 106 ? 9.758 -22.594 -9.703 1 96.75 106 ARG A N 1
ATOM 836 C CA . ARG A 1 106 ? 9.453 -21.578 -10.703 1 96.75 106 ARG A CA 1
ATOM 837 C C . ARG A 1 106 ? 8.5 -20.516 -10.141 1 96.75 106 ARG A C 1
ATOM 839 O O . ARG A 1 106 ? 8.68 -19.328 -10.375 1 96.75 106 ARG A O 1
ATOM 846 N N . LEU A 1 107 ? 7.508 -20.953 -9.398 1 97.12 107 LEU A N 1
ATOM 847 C CA . LEU A 1 107 ? 6.562 -20.031 -8.781 1 97.12 107 LEU A CA 1
ATOM 848 C C . LEU A 1 107 ? 7.273 -19.078 -7.824 1 97.12 107 LEU A C 1
ATOM 850 O O . LEU A 1 107 ? 6.906 -17.906 -7.719 1 97.12 107 LEU A O 1
ATOM 854 N N . LEU A 1 108 ? 8.25 -19.547 -7.113 1 95.06 108 LEU A N 1
ATOM 855 C CA . LEU A 1 108 ? 9.039 -18.688 -6.238 1 95.06 108 LEU A CA 1
ATOM 856 C C . LEU A 1 108 ? 9.727 -17.578 -7.039 1 95.06 108 LEU A C 1
ATOM 858 O O . LEU A 1 108 ? 9.719 -16.422 -6.629 1 95.06 108 LEU A O 1
ATOM 862 N N . ALA A 1 109 ? 10.297 -17.969 -8.156 1 96.12 109 ALA A N 1
ATOM 863 C CA . ALA A 1 109 ? 10.938 -16.969 -9.023 1 96.12 109 ALA A CA 1
ATOM 864 C C . ALA A 1 109 ? 9.93 -15.945 -9.531 1 96.12 109 ALA A C 1
ATOM 866 O O . ALA A 1 109 ? 10.234 -14.758 -9.602 1 96.12 109 ALA A O 1
ATOM 867 N N . ILE A 1 110 ? 8.758 -16.406 -9.859 1 96.94 110 ILE A N 1
ATOM 868 C CA . ILE A 1 110 ? 7.703 -15.539 -10.391 1 96.94 110 ILE A CA 1
ATOM 869 C C . ILE A 1 110 ? 7.23 -14.578 -9.305 1 96.94 110 ILE A C 1
ATOM 871 O O . ILE A 1 110 ? 6.91 -13.422 -9.594 1 96.94 110 ILE A O 1
ATOM 875 N N . ALA A 1 111 ? 7.18 -15.047 -8.07 1 95.62 111 ALA A N 1
ATOM 876 C CA . ALA A 1 111 ? 6.781 -14.195 -6.949 1 95.62 111 ALA A CA 1
ATOM 877 C C . ALA A 1 111 ? 7.688 -12.969 -6.848 1 95.62 111 ALA A C 1
ATOM 879 O O . ALA A 1 111 ? 7.219 -11.875 -6.535 1 95.62 111 ALA A O 1
ATOM 880 N N . ASN A 1 112 ? 8.938 -13.102 -7.172 1 94.94 112 ASN A N 1
ATOM 881 C CA . ASN A 1 112 ? 9.914 -12.023 -7.062 1 94.94 112 ASN A CA 1
ATOM 882 C C . ASN A 1 112 ? 9.898 -11.133 -8.297 1 94.94 112 ASN A C 1
ATOM 884 O O . ASN A 1 112 ? 10.578 -10.102 -8.336 1 94.94 112 ASN A O 1
ATOM 888 N N . ALA A 1 113 ? 9.055 -11.508 -9.242 1 94.88 113 ALA A N 1
ATOM 889 C CA . ALA A 1 113 ? 9.039 -10.766 -10.5 1 94.88 113 ALA A CA 1
ATOM 890 C C . ALA A 1 113 ? 7.793 -9.883 -10.594 1 94.88 113 ALA A C 1
ATOM 892 O O . ALA A 1 113 ? 7.582 -9.211 -11.602 1 94.88 113 ALA A O 1
ATOM 893 N N . CYS A 1 114 ? 7.012 -9.883 -9.57 1 96 114 CYS A N 1
ATOM 894 C CA . CYS A 1 114 ? 5.789 -9.102 -9.68 1 96 114 CYS A CA 1
ATOM 895 C C . CYS A 1 114 ? 6.098 -7.605 -9.703 1 96 114 CYS A C 1
ATOM 897 O O . CYS A 1 114 ? 7.113 -7.172 -9.156 1 96 114 CYS A O 1
ATOM 899 N N . PRO A 1 115 ? 5.203 -6.801 -10.281 1 96.5 115 PRO A N 1
ATOM 900 C CA . PRO A 1 115 ? 5.43 -5.367 -10.492 1 96.5 115 PRO A CA 1
ATOM 901 C C . PRO A 1 115 ? 5.688 -4.613 -9.188 1 96.5 115 PRO A C 1
ATOM 903 O O . PRO A 1 115 ? 6.605 -3.791 -9.117 1 96.5 115 PRO A O 1
ATOM 906 N N . VAL A 1 116 ? 4.891 -4.84 -8.156 1 98.12 116 VAL A N 1
ATOM 907 C CA . VAL A 1 116 ? 5.062 -4.102 -6.91 1 98.12 116 VAL A CA 1
ATOM 908 C C . VAL A 1 116 ? 6.418 -4.438 -6.293 1 98.12 116 VAL A C 1
ATOM 910 O O . VAL A 1 116 ? 7.082 -3.566 -5.727 1 98.12 116 VAL A O 1
ATOM 913 N N . HIS A 1 117 ? 6.836 -5.715 -6.348 1 97.75 117 HIS A N 1
ATOM 914 C CA . HIS A 1 117 ? 8.188 -6.062 -5.918 1 97.75 117 HIS A CA 1
ATOM 915 C C . HIS A 1 117 ? 9.227 -5.234 -6.656 1 97.75 117 HIS A C 1
ATOM 917 O O . HIS A 1 117 ? 10.148 -4.695 -6.035 1 97.75 117 HIS A O 1
ATOM 923 N N . LYS A 1 118 ? 9.117 -5.16 -7.957 1 96.31 118 LYS A N 1
ATOM 924 C CA . LYS A 1 118 ? 10.055 -4.379 -8.758 1 96.31 118 LYS A CA 1
ATOM 925 C C . LYS A 1 118 ? 10.016 -2.904 -8.375 1 96.31 118 LYS A C 1
ATOM 927 O O . LYS A 1 118 ? 11.055 -2.258 -8.258 1 96.31 118 LYS A O 1
ATOM 932 N N . ILE A 1 119 ? 8.883 -2.363 -8.211 1 97.69 119 ILE A N 1
ATOM 933 C CA . ILE A 1 119 ? 8.734 -0.968 -7.809 1 97.69 119 ILE A CA 1
ATOM 934 C C . ILE A 1 119 ? 9.469 -0.728 -6.488 1 97.69 119 ILE A C 1
ATOM 936 O O . ILE A 1 119 ? 10.25 0.216 -6.371 1 97.69 119 ILE A O 1
ATOM 940 N N . LEU A 1 120 ? 9.258 -1.665 -5.543 1 98.12 120 LEU A N 1
ATOM 941 C CA . LEU A 1 120 ? 9.742 -1.448 -4.184 1 98.12 120 LEU A CA 1
ATOM 942 C C . LEU A 1 120 ? 11.25 -1.651 -4.102 1 98.12 120 LEU A C 1
ATOM 944 O O . LEU A 1 120 ? 11.891 -1.189 -3.156 1 98.12 120 LEU A O 1
ATOM 948 N N . THR A 1 121 ? 11.773 -2.32 -5.059 1 96.62 121 THR A N 1
ATOM 949 C CA . THR A 1 121 ? 13.211 -2.598 -5.004 1 96.62 121 THR A CA 1
ATOM 950 C C . THR A 1 121 ? 13.969 -1.746 -6.02 1 96.62 121 THR A C 1
ATOM 952 O O . THR A 1 121 ? 15.148 -1.975 -6.266 1 96.62 121 THR A O 1
ATOM 955 N N . ASN A 1 122 ? 13.359 -0.809 -6.688 1 95.94 122 ASN A N 1
ATOM 956 C CA . ASN A 1 122 ? 13.953 0.176 -7.59 1 95.94 122 ASN A CA 1
ATOM 957 C C . ASN A 1 122 ? 13.656 1.602 -7.129 1 95.94 122 ASN A C 1
ATOM 959 O O . ASN A 1 122 ? 12.82 1.815 -6.25 1 95.94 122 ASN A O 1
ATOM 963 N N . PRO A 1 123 ? 14.312 2.65 -7.703 1 95.31 123 PRO A N 1
ATOM 964 C CA . PRO A 1 123 ? 14.133 4.027 -7.238 1 95.31 123 PRO A CA 1
ATOM 965 C C . PRO A 1 123 ? 12.711 4.535 -7.441 1 95.31 123 PRO A C 1
ATOM 967 O O . PRO A 1 123 ? 12.086 4.25 -8.469 1 95.31 123 PRO A O 1
ATOM 970 N N . ILE A 1 124 ? 12.25 5.184 -6.461 1 97.81 124 ILE A N 1
ATOM 971 C CA . ILE A 1 124 ? 10.945 5.844 -6.5 1 97.81 124 ILE A CA 1
ATOM 972 C C . ILE A 1 124 ? 11.125 7.348 -6.305 1 97.81 124 ILE A C 1
ATOM 974 O O . ILE A 1 124 ? 11.789 7.777 -5.359 1 97.81 124 ILE A O 1
ATOM 978 N N . GLU A 1 125 ? 10.586 8.125 -7.25 1 97.62 125 GLU A N 1
ATOM 979 C CA . GLU A 1 125 ? 10.531 9.578 -7.141 1 97.62 125 GLU A CA 1
ATOM 980 C C . GLU A 1 125 ? 9.141 10.047 -6.727 1 97.62 125 GLU A C 1
ATOM 982 O O . GLU A 1 125 ? 8.148 9.672 -7.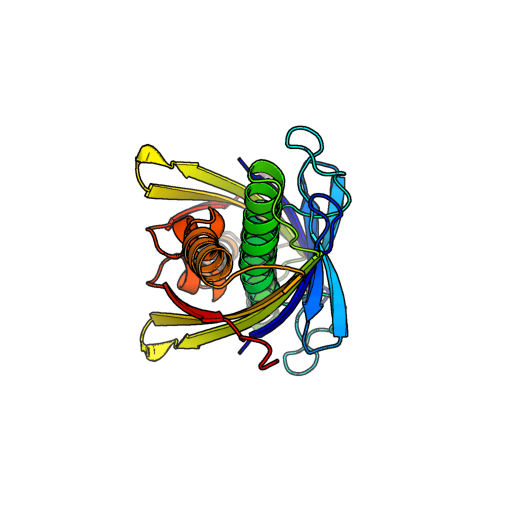348 1 97.62 125 GLU A O 1
ATOM 987 N N . ILE A 1 126 ? 9.055 10.812 -5.668 1 98 126 ILE A N 1
ATOM 988 C CA . ILE A 1 126 ? 7.773 11.352 -5.215 1 98 126 ILE A CA 1
ATOM 989 C C . ILE A 1 126 ? 7.762 12.867 -5.379 1 98 126 ILE A C 1
ATOM 991 O O . ILE A 1 126 ? 8.578 13.57 -4.785 1 98 126 ILE A O 1
ATOM 995 N N . ASN A 1 127 ? 6.844 13.344 -6.207 1 97.25 127 ASN A N 1
ATOM 996 C CA . ASN A 1 127 ? 6.645 14.773 -6.418 1 97.25 127 ASN A CA 1
ATOM 997 C C . ASN A 1 127 ? 5.383 15.266 -5.715 1 97.25 127 ASN A C 1
ATOM 999 O O . ASN A 1 127 ? 4.289 14.75 -5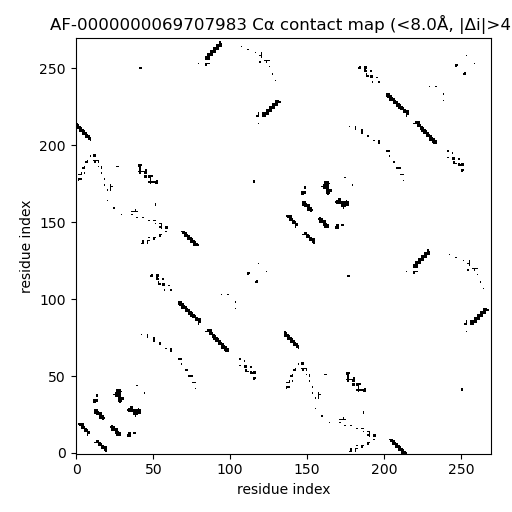.949 1 97.25 127 ASN A O 1
ATOM 1003 N N . THR A 1 128 ? 5.551 16.266 -4.914 1 96.81 128 THR A N 1
ATOM 1004 C CA . THR A 1 128 ? 4.43 16.781 -4.129 1 96.81 128 THR A CA 1
ATOM 1005 C C . THR A 1 128 ? 4.102 18.219 -4.523 1 96.81 128 THR A C 1
ATOM 1007 O O . THR A 1 128 ? 4.996 19.047 -4.652 1 96.81 128 THR A O 1
ATOM 1010 N N . ILE A 1 129 ? 2.832 18.406 -4.738 1 94.88 129 ILE A N 1
ATOM 1011 C CA . ILE A 1 129 ? 2.354 19.766 -4.965 1 94.88 129 ILE A CA 1
ATOM 1012 C C . ILE A 1 129 ? 1.195 20.078 -4.016 1 94.88 129 ILE A C 1
ATOM 1014 O O . ILE A 1 129 ? 0.44 19.172 -3.641 1 94.88 129 ILE A O 1
ATOM 1018 N N . VAL A 1 130 ? 1.072 21.281 -3.6 1 93.75 130 VAL A N 1
ATOM 1019 C CA . VAL A 1 130 ? -0.025 21.703 -2.738 1 93.75 130 VAL A CA 1
ATOM 1020 C C . VAL A 1 130 ? -0.935 22.672 -3.498 1 93.75 130 VAL A C 1
ATOM 1022 O O . VAL A 1 130 ? -0.458 23.609 -4.137 1 93.75 130 VAL A O 1
ATOM 1025 N N . GLU A 1 131 ? -2.146 22.281 -3.479 1 85.62 131 GLU A N 1
ATOM 1026 C CA . GLU A 1 131 ? -3.117 23.203 -4.074 1 85.62 131 GLU A CA 1
ATOM 1027 C C . GLU A 1 131 ? -3.473 24.328 -3.113 1 85.62 131 GLU A C 1
ATOM 1029 O O . GLU A 1 131 ? -3.83 24.078 -1.96 1 85.62 131 GLU A O 1
ATOM 1034 N N . ILE A 1 132 ? -3.145 25.578 -3.396 1 72.62 132 ILE A N 1
ATOM 1035 C CA . ILE A 1 132 ? -3.477 26.734 -2.586 1 72.62 132 ILE A CA 1
ATOM 1036 C C . ILE A 1 132 ? -4.844 27.281 -2.994 1 72.62 132 ILE A C 1
ATOM 1038 O O . ILE A 1 132 ? -5.117 27.469 -4.184 1 72.62 132 ILE A O 1
ATOM 1042 N N . GLU A 1 133 ? -5.918 26.734 -2.322 1 54.69 133 GLU A N 1
ATOM 1043 C CA . GLU A 1 133 ? -7.184 27.391 -2.648 1 54.69 133 GLU A CA 1
ATOM 1044 C C . GLU A 1 133 ? -7.016 28.891 -2.756 1 54.69 133 GLU A C 1
ATOM 1046 O O . GLU A 1 133 ? -6.34 29.516 -1.928 1 54.69 133 GLU A O 1
ATOM 1051 N N . LYS A 1 134 ? -6.855 29.453 -4.055 1 47.12 134 LYS A N 1
ATOM 1052 C CA . LYS A 1 134 ? -7.039 30.891 -4.25 1 47.12 134 LYS A CA 1
ATOM 1053 C C . LYS A 1 134 ? -8.219 31.406 -3.434 1 47.12 134 LYS A C 1
ATOM 1055 O O . LYS A 1 134 ? -9.328 30.875 -3.531 1 47.12 134 LYS A O 1
ATOM 1060 N N . ARG A 1 135 ? -8 32 -2.26 1 38.31 135 ARG A N 1
ATOM 1061 C CA . ARG A 1 135 ? -9.047 32.969 -1.923 1 38.31 135 ARG A CA 1
ATOM 1062 C C . ARG A 1 135 ? -9.258 33.938 -3.061 1 38.31 135 ARG A C 1
ATOM 1064 O O . ARG A 1 135 ? -8.305 34.344 -3.738 1 38.31 135 ARG A O 1
ATOM 1071 N N . MET B 1 1 ? 6.238 -2.291 13.508 1 84.06 1 MET B N 1
ATOM 1072 C CA . MET B 1 1 ? 6.238 -3.496 12.688 1 84.06 1 MET B CA 1
ATOM 1073 C C . MET B 1 1 ? 4.832 -3.828 12.203 1 84.06 1 MET B C 1
ATOM 1075 O O . MET B 1 1 ? 3.877 -3.771 12.977 1 84.06 1 MET B O 1
ATOM 1079 N N . ALA B 1 2 ? 4.668 -4.039 10.844 1 94.19 2 ALA B N 1
ATOM 1080 C CA . ALA B 1 2 ? 3.371 -4.418 10.289 1 94.19 2 ALA B CA 1
ATOM 1081 C C . ALA B 1 2 ? 3.387 -5.867 9.805 1 94.19 2 ALA B C 1
ATOM 1083 O O . ALA B 1 2 ? 4.387 -6.332 9.258 1 94.19 2 ALA B O 1
ATOM 1084 N N . ARG B 1 3 ? 2.266 -6.551 10.117 1 97.19 3 ARG B N 1
ATOM 1085 C CA . ARG B 1 3 ? 2.1 -7.93 9.672 1 97.19 3 ARG B CA 1
ATOM 1086 C C . ARG B 1 3 ? 0.723 -8.141 9.047 1 97.19 3 ARG B C 1
ATOM 1088 O O . ARG B 1 3 ? -0.285 -7.684 9.594 1 97.19 3 ARG B O 1
ATOM 1095 N N . ILE B 1 4 ? 0.736 -8.828 7.941 1 98.75 4 ILE B N 1
ATOM 1096 C CA . ILE B 1 4 ? -0.535 -9.18 7.32 1 98.75 4 ILE B CA 1
ATOM 1097 C C . ILE B 1 4 ? -0.455 -10.594 6.742 1 98.75 4 ILE B C 1
ATOM 1099 O O . ILE B 1 4 ? 0.638 -11.141 6.57 1 98.75 4 ILE B O 1
ATOM 1103 N N . THR B 1 5 ? -1.657 -11.188 6.539 1 98.81 5 THR B N 1
ATOM 1104 C CA . THR B 1 5 ? -1.777 -12.445 5.82 1 98.81 5 THR B CA 1
ATOM 1105 C C . THR B 1 5 ? -2.707 -12.297 4.617 1 98.81 5 THR B C 1
ATOM 1107 O O . THR B 1 5 ? -3.562 -11.406 4.594 1 98.81 5 THR B O 1
ATOM 1110 N N . SER B 1 6 ? -2.475 -13.055 3.664 1 98.75 6 SER B N 1
ATOM 1111 C CA . SER B 1 6 ? -3.346 -13 2.494 1 98.75 6 SER B CA 1
ATOM 1112 C C . SER B 1 6 ? -3.658 -14.398 1.973 1 98.75 6 SER B C 1
ATOM 1114 O O . SER B 1 6 ? -2.959 -15.359 2.297 1 98.75 6 SER B O 1
ATOM 1116 N N . HIS B 1 7 ? -4.711 -14.477 1.235 1 98.56 7 HIS B N 1
ATOM 1117 C CA . HIS B 1 7 ? -5.172 -15.727 0.632 1 98.56 7 HIS B CA 1
ATOM 1118 C C . HIS B 1 7 ? -5.836 -15.469 -0.718 1 98.56 7 HIS B C 1
ATOM 1120 O O . HIS B 1 7 ? -6.68 -14.578 -0.843 1 98.56 7 HIS B O 1
ATOM 1126 N N . ILE B 1 8 ? -5.398 -16.188 -1.643 1 98.19 8 ILE B N 1
ATOM 1127 C CA . ILE B 1 8 ? -6.07 -16.188 -2.938 1 98.19 8 ILE B CA 1
ATOM 1128 C C . ILE B 1 8 ? -6.332 -17.609 -3.395 1 98.19 8 ILE B C 1
ATOM 1130 O O . ILE B 1 8 ? -5.461 -18.484 -3.27 1 98.19 8 ILE B O 1
ATOM 1134 N N . GLY B 1 9 ? -7.48 -17.906 -3.826 1 96.38 9 GLY B N 1
ATOM 1135 C CA . GLY B 1 9 ? -7.84 -19.203 -4.395 1 96.38 9 GLY B CA 1
ATOM 1136 C C . GLY B 1 9 ? -7.781 -19.219 -5.91 1 96.38 9 GLY B C 1
ATOM 1137 O O . GLY B 1 9 ? -6.836 -18.703 -6.508 1 96.38 9 GLY B O 1
ATOM 1138 N N . ARG B 1 10 ? -8.82 -19.828 -6.531 1 93.56 10 ARG B N 1
ATOM 1139 C CA . ARG B 1 10 ? -8.812 -20.016 -7.977 1 93.56 10 ARG B CA 1
ATOM 1140 C C . ARG B 1 10 ? -9.477 -18.828 -8.688 1 93.56 10 ARG B C 1
ATOM 1142 O O . ARG B 1 10 ? -9.336 -18.672 -9.898 1 93.56 10 ARG B O 1
ATOM 1149 N N . GLU B 1 11 ? -10.094 -18.062 -7.91 1 88.25 11 GLU B N 1
ATOM 1150 C CA . GLU B 1 11 ? -10.773 -16.922 -8.516 1 88.25 11 GLU B CA 1
ATOM 1151 C C . GLU B 1 11 ? -9.781 -15.828 -8.906 1 88.25 11 GLU B C 1
ATOM 1153 O O . GLU B 1 11 ? -9.031 -15.336 -8.07 1 88.25 11 GLU B O 1
ATOM 1158 N N . HIS B 1 12 ? -9.68 -15.492 -10.219 1 85.62 12 HIS B N 1
ATOM 1159 C CA . HIS B 1 12 ? -8.898 -14.375 -10.719 1 85.62 12 HIS B CA 1
ATOM 1160 C C . HIS B 1 12 ? -9.57 -13.039 -10.406 1 85.62 12 HIS B C 1
ATOM 1162 O O . HIS B 1 12 ? -10.648 -12.75 -10.914 1 85.62 12 HIS B O 1
ATOM 1168 N N . PHE B 1 13 ? -8.836 -12.273 -9.664 1 92.94 13 PHE B N 1
ATOM 1169 C CA . PHE B 1 13 ? -7.609 -12.078 -8.906 1 92.94 13 PHE B CA 1
ATOM 1170 C C . PHE B 1 13 ? -7.918 -11.641 -7.48 1 92.94 13 PHE B C 1
ATOM 1172 O O . PHE B 1 13 ? -7.07 -11.047 -6.812 1 92.94 13 PHE B O 1
ATOM 1179 N N . LYS B 1 14 ? -9.156 -11.977 -7.094 1 97.06 14 LYS B N 1
ATOM 1180 C CA . LYS B 1 14 ? -9.633 -11.57 -5.777 1 97.06 14 LYS B CA 1
ATOM 1181 C C . LYS B 1 14 ? -8.75 -12.148 -4.672 1 97.06 14 LYS B C 1
ATOM 1183 O O . LYS B 1 14 ? -8.625 -13.367 -4.547 1 97.06 14 LYS B O 1
ATOM 1188 N N . THR B 1 15 ? -8.156 -11.305 -3.885 1 98.44 15 THR B N 1
ATOM 1189 C CA . THR B 1 15 ? -7.273 -11.68 -2.787 1 98.44 15 THR B CA 1
ATOM 1190 C C . THR B 1 15 ? -7.789 -11.125 -1.463 1 98.44 15 THR B C 1
ATOM 1192 O O . THR B 1 15 ? -8.078 -9.93 -1.354 1 98.44 15 THR B O 1
ATOM 1195 N N . GLN B 1 16 ? -7.973 -11.977 -0.529 1 98.62 16 GLN B N 1
ATOM 1196 C CA . GLN B 1 16 ? -8.352 -11.531 0.808 1 98.62 16 GLN B CA 1
ATOM 1197 C C . GLN B 1 16 ? -7.121 -11.273 1.669 1 98.62 16 GLN B C 1
ATOM 1199 O O . GLN B 1 16 ? -6.211 -12.102 1.73 1 98.62 16 GLN B O 1
ATOM 1204 N N . ILE B 1 17 ? -7.109 -10.117 2.322 1 98.81 17 ILE B N 1
ATOM 1205 C CA . ILE B 1 17 ? -5.973 -9.734 3.15 1 98.81 17 ILE B CA 1
ATOM 1206 C C . ILE B 1 17 ? -6.453 -9.391 4.559 1 98.81 17 ILE B C 1
ATOM 1208 O O . ILE B 1 17 ? -7.469 -8.711 4.727 1 98.81 17 ILE B O 1
ATOM 1212 N N . LYS B 1 18 ? -5.754 -9.836 5.523 1 98.75 18 LYS B N 1
ATOM 1213 C CA . LYS B 1 18 ? -6.102 -9.625 6.926 1 98.75 18 LYS B CA 1
ATOM 1214 C C . LYS B 1 18 ? -4.934 -9.008 7.691 1 98.75 18 LYS B C 1
ATOM 1216 O O . LYS B 1 18 ? -3.793 -9.453 7.562 1 98.75 18 LYS B O 1
ATOM 1221 N N . SER B 1 19 ? -5.285 -8.016 8.422 1 98.06 19 SER B N 1
ATOM 1222 C CA . SER B 1 19 ? -4.27 -7.43 9.289 1 98.06 19 SER B CA 1
ATOM 1223 C C . SER B 1 19 ? -4.176 -8.172 10.617 1 98.06 19 SER B C 1
ATOM 1225 O O . SER B 1 19 ? -5.051 -8.977 10.945 1 98.06 19 SER B O 1
ATOM 1227 N N . SER B 1 20 ? -3.123 -7.926 11.422 1 94.88 20 SER B N 1
ATOM 1228 C CA . SER B 1 20 ? -2.938 -8.578 12.711 1 94.88 20 SER B CA 1
ATOM 1229 C C . SER B 1 20 ? -3.984 -8.125 13.719 1 94.88 20 SER B C 1
ATOM 1231 O O . SER B 1 20 ? -4.273 -8.828 14.688 1 94.88 20 SER B O 1
ATOM 1233 N N . THR B 1 21 ? -4.555 -6.973 13.43 1 93.88 21 THR B N 1
ATOM 1234 C CA . THR B 1 21 ? -5.523 -6.434 14.383 1 93.88 21 THR B CA 1
ATOM 1235 C C . THR B 1 21 ? -6.945 -6.836 13.992 1 93.88 21 THR B C 1
ATOM 1237 O O . THR B 1 21 ? -7.91 -6.414 14.633 1 93.88 21 THR B O 1
ATOM 1240 N N . GLY B 1 22 ? -7.078 -7.578 12.914 1 95.94 22 GLY B N 1
ATOM 1241 C CA . GLY B 1 22 ? -8.367 -8.188 12.617 1 95.94 22 GLY B CA 1
ATOM 1242 C C . GLY B 1 22 ? -9.094 -7.52 11.469 1 95.94 22 GLY B C 1
ATOM 1243 O O . GLY B 1 22 ? -10.18 -7.953 11.07 1 95.94 22 GLY B O 1
ATOM 1244 N N . ASN B 1 23 ? -8.586 -6.473 10.891 1 97.94 23 ASN B N 1
ATOM 1245 C CA . ASN B 1 23 ? -9.203 -5.844 9.727 1 97.94 23 ASN B CA 1
ATOM 1246 C C . ASN B 1 23 ? -9.047 -6.699 8.477 1 97.94 23 ASN B C 1
ATOM 1248 O O . ASN B 1 23 ? -8.055 -7.414 8.328 1 97.94 23 ASN B O 1
ATOM 1252 N N . ILE B 1 24 ? -10.047 -6.59 7.602 1 98.25 24 ILE B N 1
ATOM 1253 C CA . ILE B 1 24 ? -10.023 -7.375 6.371 1 98.25 24 ILE B CA 1
ATOM 1254 C C . ILE B 1 24 ? -10.266 -6.461 5.172 1 98.25 24 ILE B C 1
ATOM 1256 O O . ILE B 1 24 ? -11.125 -5.578 5.215 1 98.25 24 ILE B O 1
ATOM 1260 N N . LEU B 1 25 ? -9.438 -6.645 4.137 1 97.5 25 LEU B N 1
ATOM 1261 C CA . LEU B 1 25 ? -9.75 -5.988 2.869 1 97.5 25 LEU B CA 1
ATOM 1262 C C . LEU B 1 25 ? -9.586 -6.957 1.702 1 97.5 25 LEU B C 1
ATOM 1264 O O . LEU B 1 25 ? -8.977 -8.023 1.852 1 97.5 25 LEU B O 1
ATOM 1268 N N . LEU B 1 26 ? -10.289 -6.582 0.651 1 97.62 26 LEU B N 1
ATOM 1269 C CA . LEU B 1 26 ? -10.164 -7.32 -0.601 1 97.62 26 LEU B CA 1
ATOM 1270 C C . LEU B 1 26 ? -9.344 -6.535 -1.619 1 97.62 26 LEU B C 1
ATOM 1272 O O . LEU B 1 26 ? -9.531 -5.324 -1.77 1 97.62 26 LEU B O 1
ATOM 1276 N N . ALA B 1 27 ? -8.445 -7.219 -2.184 1 98.38 27 ALA B N 1
ATOM 1277 C CA . ALA B 1 27 ? -7.75 -6.684 -3.354 1 98.38 27 ALA B CA 1
ATOM 1278 C C . ALA B 1 27 ? -8.203 -7.391 -4.629 1 98.38 27 ALA B C 1
ATOM 1280 O O . ALA B 1 27 ? -8.594 -8.555 -4.594 1 98.38 27 ALA B O 1
ATOM 1281 N N . ASP B 1 28 ? -8.188 -6.637 -5.711 1 98.06 28 ASP B N 1
ATOM 1282 C CA . ASP B 1 28 ? -8.562 -7.207 -7 1 98.06 28 ASP B CA 1
ATOM 1283 C C . ASP B 1 28 ? -7.988 -6.383 -8.148 1 98.06 28 ASP B C 1
ATOM 1285 O O . ASP B 1 28 ? -7.395 -5.324 -7.93 1 98.06 28 ASP B O 1
ATOM 1289 N N . GLU B 1 29 ? -8.117 -6.875 -9.297 1 95.88 29 GLU B N 1
ATOM 1290 C CA . GLU B 1 29 ? -7.719 -6.156 -10.5 1 95.88 29 GLU B CA 1
ATOM 1291 C C . GLU B 1 29 ? -8.93 -5.613 -11.25 1 95.88 29 GLU B C 1
ATOM 1293 O O . GLU B 1 29 ? -10.047 -6.109 -11.078 1 95.88 29 GLU B O 1
ATOM 1298 N N . PRO B 1 30 ? -8.703 -4.562 -11.977 1 93.94 30 PRO B N 1
ATOM 1299 C CA . PRO B 1 30 ? -9.797 -4.055 -12.812 1 93.94 30 PRO B CA 1
ATOM 1300 C C . PRO B 1 30 ? -10.32 -5.094 -13.797 1 93.94 30 PRO B C 1
ATOM 1302 O O . PRO B 1 30 ? -9.617 -6.062 -14.109 1 93.94 30 PRO B O 1
ATOM 1305 N N . ILE B 1 31 ? -11.5 -4.805 -14.344 1 94.25 31 ILE B N 1
ATOM 1306 C CA . ILE B 1 31 ? -12.141 -5.707 -15.289 1 94.25 31 ILE B CA 1
ATOM 1307 C C . ILE B 1 31 ? -11.297 -5.824 -16.547 1 94.25 31 ILE B C 1
ATOM 1309 O O . ILE B 1 31 ? -11.164 -6.906 -17.125 1 94.25 31 ILE B O 1
ATOM 1313 N N . GLU B 1 32 ? -10.672 -4.758 -16.969 1 92.12 32 GLU B N 1
ATOM 1314 C CA . GLU B 1 32 ? -9.906 -4.668 -18.203 1 92.12 32 GLU B CA 1
ATOM 1315 C C . GLU B 1 32 ? -8.75 -5.66 -18.219 1 92.12 32 GLU B C 1
ATOM 1317 O O . GLU B 1 32 ? -8.305 -6.094 -19.281 1 92.12 32 GLU B O 1
ATOM 1322 N N . VAL B 1 33 ? -8.328 -6.082 -17.047 1 89.88 33 VAL B N 1
ATOM 1323 C CA . VAL B 1 33 ? -7.176 -6.98 -17.016 1 89.88 33 VAL B CA 1
ATOM 1324 C C . VAL B 1 33 ? -7.59 -8.336 -16.438 1 89.88 33 VAL B C 1
ATOM 1326 O O . VAL B 1 33 ? -6.746 -9.117 -16 1 89.88 33 VAL B O 1
ATOM 1329 N N . GLY B 1 34 ? -8.93 -8.508 -16.312 1 92.38 34 GLY B N 1
ATOM 1330 C CA . GLY B 1 34 ? -9.422 -9.844 -15.992 1 92.38 34 GLY B CA 1
ATOM 1331 C C . GLY B 1 34 ? -9.953 -9.961 -14.578 1 92.38 34 GLY B C 1
ATOM 1332 O O . GLY B 1 34 ? -10.453 -11.016 -14.18 1 92.38 34 GLY B O 1
ATOM 1333 N N . GLY B 1 35 ? -9.789 -8.984 -13.75 1 95.44 35 GLY B N 1
ATOM 1334 C CA . GLY B 1 35 ? -10.367 -9.016 -12.422 1 95.44 35 GLY B CA 1
ATOM 1335 C C . GLY B 1 35 ? -11.859 -8.711 -12.414 1 95.44 35 GLY B C 1
ATOM 1336 O O . GLY B 1 35 ? -12.508 -8.742 -13.461 1 95.44 35 GLY B O 1
ATOM 1337 N N . LYS B 1 36 ? -12.438 -8.555 -11.227 1 96.5 36 LYS B N 1
ATOM 1338 C CA . LYS B 1 36 ? -13.859 -8.266 -11.062 1 96.5 36 LYS B CA 1
ATOM 1339 C C . LYS B 1 36 ? -14.07 -6.895 -10.43 1 96.5 36 LYS B C 1
ATOM 1341 O O . LYS B 1 36 ? -15.211 -6.508 -10.141 1 96.5 36 LYS B O 1
ATOM 1346 N N . ASN B 1 37 ? -13.016 -6.16 -10.18 1 96.81 37 ASN B N 1
ATOM 1347 C CA . ASN B 1 37 ? -13.062 -4.816 -9.609 1 96.81 37 ASN B CA 1
ATOM 1348 C C . ASN B 1 37 ? -13.812 -4.793 -8.281 1 96.81 37 ASN B C 1
ATOM 1350 O O . ASN B 1 37 ? -14.625 -3.9 -8.047 1 96.81 37 ASN B O 1
ATOM 1354 N N . VAL B 1 38 ? -13.594 -5.742 -7.438 1 97 38 VAL B N 1
ATOM 1355 C CA . VAL B 1 38 ? -14.297 -5.805 -6.16 1 97 38 VAL B CA 1
ATOM 1356 C C . VAL B 1 38 ? -13.398 -5.285 -5.043 1 97 38 VAL B C 1
ATOM 1358 O O . VAL B 1 38 ? -13.734 -5.383 -3.863 1 97 38 VAL B O 1
ATOM 1361 N N . GLY B 1 39 ? -12.258 -4.77 -5.383 1 97.56 39 GLY B N 1
ATOM 1362 C CA . GLY B 1 39 ? -11.289 -4.211 -4.449 1 97.56 39 GLY B CA 1
ATOM 1363 C C . GLY B 1 39 ? -10.211 -3.393 -5.121 1 97.56 39 GLY B C 1
ATOM 1364 O O . GLY B 1 39 ? -10.242 -3.184 -6.336 1 97.56 39 GLY B O 1
ATOM 1365 N N . PHE B 1 40 ? -9.289 -2.891 -4.336 1 98.38 40 PHE B N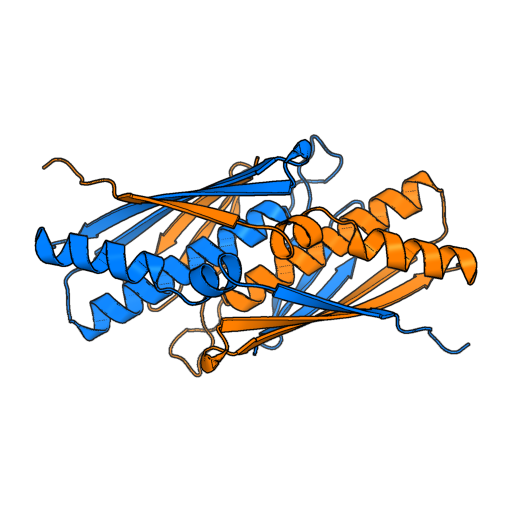 1
ATOM 1366 C CA . PHE B 1 40 ? -8.18 -2.092 -4.848 1 98.38 40 PHE B CA 1
ATOM 1367 C C . PHE B 1 40 ? -7.152 -2.975 -5.543 1 98.38 40 PHE B C 1
ATOM 1369 O O . PHE B 1 40 ? -6.871 -4.086 -5.086 1 98.38 40 PHE B O 1
ATOM 1376 N N . SER B 1 41 ? -6.637 -2.488 -6.625 1 98 41 SER B N 1
ATOM 1377 C CA . SER B 1 41 ? -5.484 -3.152 -7.227 1 98 41 SER B CA 1
ATOM 1378 C C . SER B 1 41 ? -4.242 -3.002 -6.352 1 98 41 SER B C 1
ATOM 1380 O O . SER B 1 41 ? -4.195 -2.135 -5.477 1 98 41 SER B O 1
ATOM 1382 N N . PRO B 1 42 ? -3.254 -3.875 -6.582 1 98.19 42 PRO B N 1
ATOM 1383 C CA . PRO B 1 42 ? -2.018 -3.752 -5.809 1 98.19 42 PRO B CA 1
ATOM 1384 C C . PRO B 1 42 ? -1.408 -2.354 -5.887 1 98.19 42 PRO B C 1
ATOM 1386 O O . PRO B 1 42 ? -0.977 -1.805 -4.871 1 98.19 42 PRO B O 1
ATOM 1389 N N . SER B 1 43 ? -1.373 -1.717 -7.09 1 98.06 43 SER B N 1
ATOM 1390 C CA . SER B 1 43 ? -0.812 -0.379 -7.25 1 98.06 43 SER B CA 1
ATOM 1391 C C . SER B 1 43 ? -1.652 0.665 -6.523 1 98.06 43 SER B C 1
ATOM 1393 O O . SER B 1 43 ? -1.114 1.626 -5.969 1 98.06 43 SER B O 1
ATOM 1395 N N . GLU B 1 44 ? -2.955 0.503 -6.559 1 98.44 44 GLU B N 1
ATOM 1396 C CA . GLU B 1 44 ? -3.828 1.396 -5.801 1 98.44 44 GLU B CA 1
ATOM 1397 C C . GLU B 1 44 ? -3.588 1.257 -4.301 1 98.44 44 GLU B C 1
ATOM 1399 O O . GLU B 1 44 ? -3.648 2.244 -3.562 1 98.44 44 GLU B O 1
ATOM 1404 N N . LEU B 1 45 ? -3.348 0.03 -3.85 1 98.81 45 LEU B N 1
ATOM 1405 C CA . LEU B 1 45 ? -3.031 -0.18 -2.441 1 98.81 45 LEU B CA 1
ATOM 1406 C C . LEU B 1 45 ? -1.718 0.499 -2.07 1 98.81 45 LEU B C 1
ATOM 1408 O O . LEU B 1 45 ? -1.599 1.086 -0.993 1 98.81 45 LEU B O 1
ATOM 1412 N N . LEU B 1 46 ? -0.731 0.393 -2.912 1 98.81 46 LEU B N 1
ATOM 1413 C CA . LEU B 1 46 ? 0.547 1.057 -2.682 1 98.81 46 LEU B CA 1
ATOM 1414 C C . LEU B 1 46 ? 0.365 2.568 -2.584 1 98.81 46 LEU B C 1
ATOM 1416 O O . LEU B 1 46 ? 0.862 3.197 -1.646 1 98.81 46 LEU B O 1
ATOM 1420 N N . ALA B 1 47 ? -0.383 3.148 -3.533 1 98.81 47 ALA B N 1
ATOM 1421 C CA . ALA B 1 47 ? -0.701 4.574 -3.496 1 98.81 47 ALA B CA 1
ATOM 1422 C C . ALA B 1 47 ? -1.466 4.93 -2.227 1 98.81 47 ALA B C 1
ATOM 1424 O O . ALA B 1 47 ? -1.234 5.984 -1.63 1 98.81 47 ALA B O 1
ATOM 1425 N N . SER B 1 48 ? -2.357 4.047 -1.847 1 98.88 48 SER B N 1
ATOM 1426 C CA . SER B 1 48 ? -3.168 4.262 -0.654 1 98.88 48 SER B CA 1
ATOM 1427 C C . SER B 1 48 ? -2.305 4.312 0.602 1 98.88 48 SER B C 1
ATOM 1429 O O . SER B 1 48 ? -2.602 5.059 1.536 1 98.88 48 SER B O 1
ATOM 1431 N N . ALA B 1 49 ? -1.29 3.461 0.642 1 98.81 49 ALA B N 1
ATOM 1432 C CA . ALA B 1 49 ? -0.37 3.475 1.776 1 98.81 49 ALA B CA 1
ATOM 1433 C C . ALA B 1 49 ? 0.251 4.855 1.96 1 98.81 49 ALA B C 1
ATOM 1435 O O . ALA B 1 49 ? 0.285 5.387 3.074 1 98.81 49 ALA B O 1
ATOM 1436 N N . LEU B 1 50 ? 0.681 5.461 0.87 1 98.75 50 LEU B N 1
ATOM 1437 C CA . LEU B 1 50 ? 1.277 6.793 0.925 1 98.75 50 LEU B CA 1
ATOM 1438 C C . LEU B 1 50 ? 0.241 7.836 1.325 1 98.75 50 LEU B C 1
ATOM 1440 O O . LEU B 1 50 ? 0.513 8.695 2.164 1 98.75 50 LEU B O 1
ATOM 1444 N N . ALA B 1 51 ? -0.925 7.746 0.739 1 98.75 51 ALA B N 1
ATOM 1445 C CA . ALA B 1 51 ? -1.993 8.688 1.055 1 98.75 51 ALA B CA 1
ATOM 1446 C C . ALA B 1 51 ? -2.344 8.648 2.539 1 98.75 51 ALA B C 1
ATOM 1448 O O . ALA B 1 51 ? -2.451 9.688 3.189 1 98.75 51 ALA B O 1
ATOM 1449 N N . ALA B 1 52 ? -2.52 7.445 3.031 1 98.62 52 ALA B N 1
ATOM 1450 C CA . ALA B 1 52 ? -2.898 7.258 4.43 1 98.62 52 ALA B CA 1
ATOM 1451 C C . ALA B 1 52 ? -1.813 7.781 5.367 1 98.62 52 ALA B C 1
ATOM 1453 O O . ALA B 1 52 ? -2.109 8.461 6.348 1 98.62 52 ALA B O 1
ATOM 1454 N N . CYS B 1 53 ? -0.632 7.441 5.082 1 98.44 53 CYS B N 1
ATOM 1455 C CA . CYS B 1 53 ? 0.493 7.863 5.91 1 98.44 53 CYS B CA 1
ATOM 1456 C C . CYS B 1 53 ? 0.598 9.383 5.953 1 98.44 53 CYS B C 1
ATOM 1458 O O . CYS B 1 53 ? 0.785 9.961 7.023 1 98.44 53 CYS B O 1
ATOM 1460 N N . THR B 1 54 ? 0.55 10 4.754 1 98.44 54 THR B N 1
ATOM 1461 C CA . THR B 1 54 ? 0.617 11.453 4.656 1 98.44 54 THR B CA 1
ATOM 1462 C C . THR B 1 54 ? -0.497 12.102 5.473 1 98.44 54 THR B C 1
ATOM 1464 O O . THR B 1 54 ? -0.245 13.016 6.262 1 98.44 54 THR B O 1
ATOM 1467 N N . SER B 1 55 ? -1.68 11.602 5.305 1 98.31 55 SER B N 1
ATOM 1468 C CA . SER B 1 55 ? -2.848 12.141 5.988 1 98.31 55 SER B CA 1
ATOM 1469 C C . SER B 1 55 ? -2.695 12.047 7.504 1 98.31 55 SER B C 1
ATOM 1471 O O . SER B 1 55 ? -2.908 13.031 8.219 1 98.31 55 SER B O 1
ATOM 1473 N N . ALA B 1 56 ? -2.314 10.875 7.945 1 97.69 56 ALA B N 1
ATOM 1474 C CA . ALA B 1 56 ? -2.178 10.648 9.383 1 97.69 56 ALA B CA 1
ATOM 1475 C C . ALA B 1 56 ? -1.083 11.539 9.969 1 97.69 56 ALA B C 1
ATOM 1477 O O . ALA B 1 56 ? -1.263 12.133 11.039 1 97.69 56 ALA B O 1
ATOM 1478 N N . THR B 1 57 ? 0.013 11.625 9.305 1 97.69 57 THR B N 1
ATOM 1479 C CA . THR B 1 57 ? 1.146 12.398 9.789 1 97.69 57 THR B CA 1
ATOM 1480 C C . THR B 1 57 ? 0.793 13.883 9.867 1 97.69 57 THR B C 1
ATOM 1482 O O . THR B 1 57 ? 1.114 14.555 10.852 1 97.69 57 THR B O 1
ATOM 1485 N N . LEU B 1 58 ? 0.142 14.359 8.805 1 97.94 58 LEU B N 1
ATOM 1486 C CA . LEU B 1 58 ? -0.266 15.758 8.789 1 97.94 58 LEU B CA 1
ATOM 1487 C C . LEU B 1 58 ? -1.254 16.047 9.914 1 97.94 58 LEU B C 1
ATOM 1489 O O . LEU B 1 58 ? -1.138 17.062 10.602 1 97.94 58 LEU B O 1
ATOM 1493 N N . ARG B 1 59 ? -2.234 15.172 10.094 1 97.5 59 ARG B N 1
ATOM 1494 C CA . ARG B 1 59 ? -3.219 15.328 11.156 1 97.5 59 ARG B CA 1
ATOM 1495 C C . ARG B 1 59 ? -2.549 15.344 12.523 1 97.5 59 ARG B C 1
ATOM 1497 O O . ARG B 1 59 ? -2.834 16.203 13.359 1 97.5 59 ARG B O 1
ATOM 1504 N N . MET B 1 60 ? -1.675 14.375 12.758 1 96.88 60 MET B N 1
ATOM 1505 C CA . MET B 1 60 ? -0.941 14.281 14.016 1 96.88 60 MET B CA 1
ATOM 1506 C C . MET B 1 60 ? -0.182 15.578 14.297 1 96.88 60 MET B C 1
ATOM 1508 O O 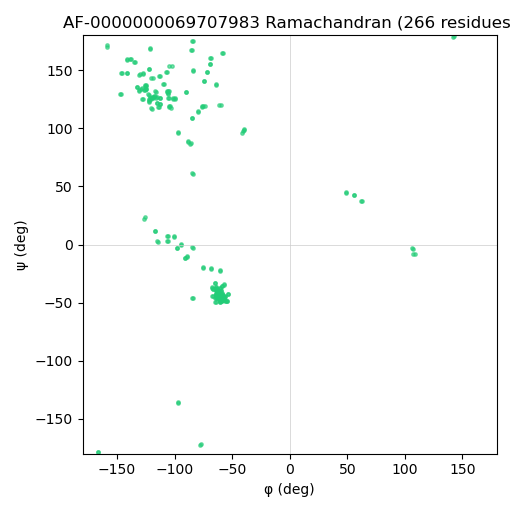. MET B 1 60 ? -0.267 16.125 15.398 1 96.88 60 MET B O 1
ATOM 1512 N N . TYR B 1 61 ? 0.544 16.062 13.305 1 97.81 61 TYR B N 1
ATOM 1513 C CA . TYR B 1 61 ? 1.37 17.25 13.469 1 97.81 61 TYR B CA 1
ATOM 1514 C C . TYR B 1 61 ? 0.51 18.484 13.75 1 97.81 61 TYR B C 1
ATOM 1516 O O . TYR B 1 61 ? 0.802 19.25 14.664 1 97.81 61 TYR B O 1
ATOM 1524 N N . ALA B 1 62 ? -0.534 18.688 12.93 1 97.5 62 ALA B N 1
ATOM 1525 C CA . ALA B 1 62 ? -1.424 19.844 13.102 1 97.5 62 ALA B CA 1
ATOM 1526 C C . ALA B 1 62 ? -2.07 19.828 14.484 1 97.5 62 ALA B C 1
ATOM 1528 O O . ALA B 1 62 ? -2.211 20.875 15.109 1 97.5 62 ALA B O 1
ATOM 1529 N N . ASP B 1 63 ? -2.479 18.688 14.906 1 96.38 63 ASP B N 1
ATOM 1530 C CA . ASP B 1 63 ? -3.08 18.562 16.234 1 96.38 63 ASP B CA 1
ATOM 1531 C C . ASP B 1 63 ? -2.086 18.938 17.328 1 96.38 63 ASP B C 1
ATOM 1533 O O . ASP B 1 63 ? -2.432 19.672 18.266 1 96.38 63 ASP B O 1
ATOM 1537 N N . ARG B 1 64 ? -0.902 18.438 17.219 1 96.62 64 ARG B N 1
ATOM 1538 C CA . ARG B 1 64 ? 0.146 18.75 18.188 1 96.62 64 ARG B CA 1
ATOM 1539 C C . ARG B 1 64 ? 0.417 20.25 18.25 1 96.62 64 ARG B C 1
ATOM 1541 O O . ARG B 1 64 ? 0.65 20.797 19.328 1 96.62 64 ARG B O 1
ATOM 1548 N N . LYS B 1 65 ? 0.328 20.922 17.141 1 97.88 65 LYS B N 1
ATOM 1549 C CA . LYS B 1 65 ? 0.607 22.344 17.031 1 97.88 65 LYS B CA 1
ATOM 1550 C C . LYS B 1 65 ? -0.65 23.172 17.297 1 97.88 65 LYS B C 1
ATOM 1552 O O . LYS B 1 65 ? -0.592 24.406 17.328 1 97.88 65 LYS B O 1
ATOM 1557 N N . GLU B 1 66 ? -1.8 22.453 17.359 1 97.75 66 GLU B N 1
ATOM 1558 C CA . GLU B 1 66 ? -3.104 23.078 17.562 1 97.75 66 GLU B CA 1
ATOM 1559 C C . GLU B 1 66 ? -3.449 24.016 16.422 1 97.75 66 GLU B C 1
ATOM 1561 O O . GLU B 1 66 ? -3.91 25.141 16.656 1 97.75 66 GLU B O 1
ATOM 1566 N N . TRP B 1 67 ? -3.1 23.672 15.266 1 97.81 67 TRP B N 1
ATOM 1567 C CA . TRP B 1 67 ? -3.432 24.438 14.062 1 97.81 67 TRP B CA 1
ATOM 1568 C C . TRP B 1 67 ? -4.828 24.078 13.562 1 97.81 67 TRP B C 1
ATOM 1570 O O . TRP B 1 67 ? -5.312 22.969 13.789 1 97.81 67 TRP B O 1
ATOM 1580 N N . ASP B 1 68 ? -5.496 25 12.961 1 97.31 68 ASP B N 1
ATOM 1581 C CA . ASP B 1 68 ? -6.863 24.812 12.477 1 97.31 68 ASP B CA 1
ATOM 1582 C C . ASP B 1 68 ? -6.875 24.156 11.102 1 97.31 68 ASP B C 1
ATOM 1584 O O . ASP B 1 68 ? -7.383 24.734 10.141 1 97.31 68 ASP B O 1
ATOM 1588 N N . LEU B 1 69 ? -6.355 22.984 11 1 97.5 69 LEU B N 1
ATOM 1589 C CA . LEU B 1 69 ? -6.48 22.125 9.828 1 97.5 69 LEU B CA 1
ATOM 1590 C C . LEU B 1 69 ? -7.777 21.328 9.875 1 97.5 69 LEU B C 1
ATOM 1592 O O . LEU B 1 69 ? -7.902 20.375 10.656 1 97.5 69 LEU B O 1
ATOM 1596 N N . GLU B 1 70 ? -8.695 21.672 9.039 1 97.75 70 GLU B N 1
ATOM 1597 C CA . GLU B 1 70 ? -10.016 21.031 9.07 1 97.75 70 GLU B CA 1
ATOM 1598 C C . GLU B 1 70 ? -10.016 19.734 8.281 1 97.75 70 GLU B C 1
ATOM 1600 O O . GLU B 1 70 ? -10.57 18.734 8.727 1 97.75 70 GLU B O 1
ATOM 1605 N N . GLU B 1 71 ? -9.445 19.797 7.109 1 97.88 71 GLU B N 1
ATOM 1606 C CA . GLU B 1 71 ? -9.414 18.625 6.227 1 97.88 71 GLU B CA 1
ATOM 1607 C C . GLU B 1 71 ? -8.133 18.594 5.402 1 97.88 71 GLU B C 1
ATOM 1609 O O . GLU B 1 71 ? -7.543 19.641 5.113 1 97.88 71 GLU B O 1
ATOM 1614 N N . VAL B 1 72 ? -7.727 17.453 5.145 1 98.12 72 VAL B N 1
ATOM 1615 C CA . VAL B 1 72 ? -6.691 17.219 4.145 1 98.12 72 VAL B CA 1
ATOM 1616 C C . VAL B 1 72 ? -7.242 16.344 3.023 1 98.12 72 VAL B C 1
ATOM 1618 O O . VAL B 1 72 ? -7.824 15.281 3.283 1 98.12 72 VAL B O 1
ATOM 1621 N N . LYS B 1 73 ? -7.121 16.766 1.849 1 98.5 73 LYS B N 1
ATOM 1622 C CA . LYS B 1 73 ? -7.422 15.977 0.657 1 98.5 73 LYS B CA 1
ATOM 1623 C C . LYS B 1 73 ? -6.156 15.68 -0.141 1 98.5 73 LYS B C 1
ATOM 1625 O O . LYS B 1 73 ? -5.254 16.516 -0.217 1 98.5 73 LYS B O 1
ATOM 1630 N N . SER B 1 74 ? -6.141 14.57 -0.694 1 98.38 74 SER B N 1
ATOM 1631 C CA . SER B 1 74 ? -4.98 14.234 -1.514 1 98.38 74 SER B CA 1
ATOM 1632 C C . SER B 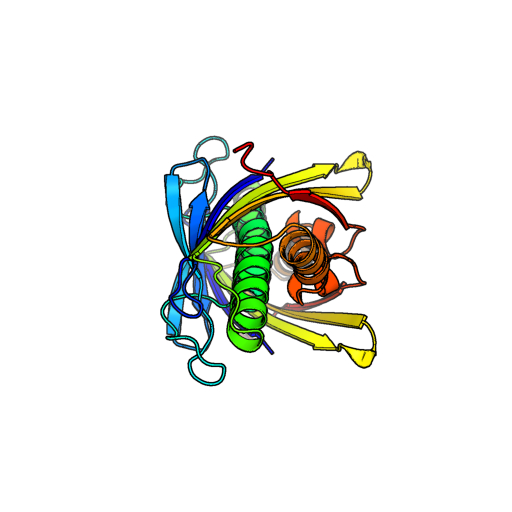1 74 ? -5.391 13.469 -2.764 1 98.38 74 SER B C 1
ATOM 1634 O O . SER B 1 74 ? -6.434 12.812 -2.781 1 98.38 74 SER B O 1
ATOM 1636 N N . GLU B 1 75 ? -4.688 13.664 -3.771 1 98.56 75 GLU B N 1
ATOM 1637 C CA . GLU B 1 75 ? -4.695 12.867 -4.996 1 98.56 75 GLU B CA 1
ATOM 1638 C C . GLU B 1 75 ? -3.316 12.273 -5.277 1 98.56 75 GLU B C 1
ATOM 1640 O O . GLU B 1 75 ? -2.318 13 -5.316 1 98.56 75 GLU B O 1
ATOM 1645 N N . ILE B 1 76 ? -3.27 11 -5.457 1 98.69 76 ILE B N 1
ATOM 1646 C CA . ILE B 1 76 ? -2 10.336 -5.734 1 98.69 76 ILE B CA 1
ATOM 1647 C C . ILE B 1 76 ? -2.092 9.586 -7.066 1 98.69 76 ILE B C 1
ATOM 1649 O O . ILE B 1 76 ? -3.053 8.852 -7.309 1 98.69 76 ILE B O 1
ATOM 1653 N N . GLU B 1 77 ? -1.122 9.859 -7.867 1 98.56 77 GLU B N 1
ATOM 1654 C CA . GLU B 1 77 ? -0.941 9.133 -9.117 1 98.56 77 GLU B CA 1
ATOM 1655 C C . GLU B 1 77 ? 0.386 8.375 -9.133 1 98.56 77 GLU B C 1
ATOM 1657 O O . GLU B 1 77 ? 1.437 8.953 -8.844 1 98.56 77 GLU B O 1
ATOM 1662 N N . LEU B 1 78 ? 0.316 7.105 -9.438 1 98.44 78 LEU B N 1
ATOM 1663 C CA . LEU B 1 78 ? 1.494 6.25 -9.492 1 98.44 78 LEU B CA 1
ATOM 1664 C C . LEU B 1 78 ? 1.731 5.746 -10.914 1 98.44 78 LEU B C 1
ATOM 1666 O O . LEU B 1 78 ? 0.842 5.145 -11.523 1 98.44 78 LEU B O 1
ATOM 1670 N N . LYS B 1 79 ? 2.902 6.059 -11.406 1 97.25 79 LYS B N 1
ATOM 1671 C CA . LYS B 1 79 ? 3.316 5.605 -12.734 1 97.25 79 LYS B CA 1
ATOM 1672 C C . LYS B 1 79 ? 4.605 4.793 -12.656 1 97.25 79 LYS B C 1
ATOM 1674 O O . LYS B 1 79 ? 5.617 5.27 -12.141 1 97.25 79 LYS B O 1
ATOM 1679 N N . PHE B 1 80 ? 4.52 3.625 -13.141 1 95.81 80 PHE B N 1
ATOM 1680 C CA . PHE B 1 80 ? 5.684 2.75 -13.195 1 95.81 80 PHE B CA 1
ATOM 1681 C C . PHE B 1 80 ? 6.23 2.662 -14.617 1 95.81 80 PHE B C 1
ATOM 1683 O O . PHE B 1 80 ? 5.52 2.252 -15.539 1 95.81 80 PHE B O 1
ATOM 1690 N N . PHE B 1 81 ? 7.457 3.068 -14.789 1 94.06 81 PHE B N 1
ATOM 1691 C CA . PHE B 1 81 ? 8.156 2.98 -16.062 1 94.06 81 PHE B CA 1
ATOM 1692 C C . PHE B 1 81 ? 9.031 1.734 -16.125 1 94.06 81 PHE B C 1
ATOM 1694 O O . PHE B 1 81 ? 10.203 1.774 -15.742 1 94.06 81 PHE B O 1
ATOM 1701 N N . ARG B 1 82 ? 8.57 0.672 -16.688 1 89.62 82 ARG B N 1
ATOM 1702 C CA . ARG B 1 82 ? 9.18 -0.655 -16.688 1 89.62 82 ARG B CA 1
ATOM 1703 C C . ARG B 1 82 ? 10.539 -0.633 -17.375 1 89.62 82 ARG B C 1
ATOM 1705 O O . ARG B 1 82 ? 11.492 -1.239 -16.891 1 89.62 82 ARG B O 1
ATOM 1712 N N . GLU B 1 83 ? 10.625 0.061 -18.484 1 92.25 83 GLU B N 1
ATOM 1713 C CA . GLU B 1 83 ? 11.859 0.097 -19.25 1 92.25 83 GLU B CA 1
ATOM 1714 C C . GLU B 1 83 ? 12.984 0.768 -18.469 1 92.25 83 GLU B C 1
ATOM 1716 O O . GLU B 1 83 ? 14.148 0.375 -18.594 1 92.25 83 GLU B O 1
ATOM 1721 N N . GLU B 1 84 ? 12.672 1.723 -17.672 1 93.44 84 GLU B N 1
ATOM 1722 C CA . GLU B 1 84 ? 13.672 2.479 -16.922 1 93.44 84 GLU B CA 1
ATOM 1723 C C . GLU B 1 84 ? 13.797 1.955 -15.492 1 93.44 84 GLU B C 1
ATOM 1725 O O . GLU B 1 84 ? 14.656 2.404 -14.742 1 93.44 84 GLU B O 1
ATOM 1730 N N . ASN B 1 85 ? 12.961 0.962 -15.156 1 93 85 ASN B N 1
ATOM 1731 C CA . ASN B 1 85 ? 12.891 0.48 -13.781 1 93 85 ASN B CA 1
ATOM 1732 C C . ASN B 1 85 ? 12.75 1.632 -12.789 1 93 85 ASN B C 1
ATOM 1734 O O . ASN B 1 85 ? 13.484 1.699 -11.805 1 93 85 ASN B O 1
ATOM 1738 N N . LYS B 1 86 ? 11.906 2.512 -13.141 1 95.19 86 LYS B N 1
ATOM 1739 C CA . LYS B 1 86 ? 11.68 3.707 -12.328 1 95.19 86 LYS B CA 1
ATOM 1740 C C . LYS B 1 86 ? 10.188 3.924 -12.07 1 95.19 86 LYS B C 1
ATOM 1742 O O . LYS B 1 86 ? 9.352 3.623 -12.93 1 95.19 86 LYS B O 1
ATOM 1747 N N . THR B 1 87 ? 9.898 4.453 -10.898 1 98.06 87 THR B N 1
ATOM 1748 C CA . 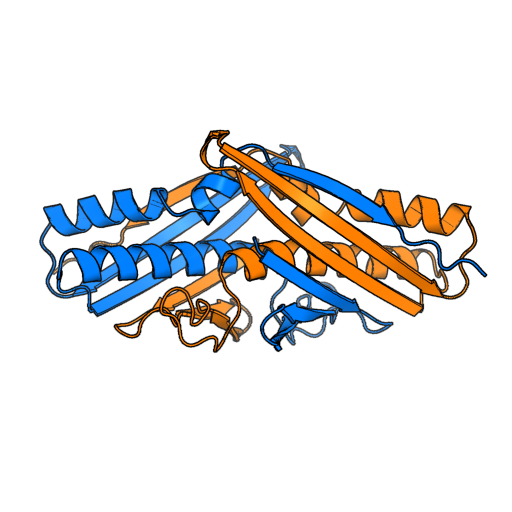THR B 1 87 ? 8.523 4.793 -10.547 1 98.06 87 THR B CA 1
ATOM 1749 C C . THR B 1 87 ? 8.414 6.262 -10.141 1 98.06 87 THR B C 1
ATOM 1751 O O . THR B 1 87 ? 9.273 6.781 -9.43 1 98.06 87 THR B O 1
ATOM 1754 N N . VAL B 1 88 ? 7.418 6.91 -10.672 1 98.38 88 VAL B N 1
ATOM 1755 C CA . VAL B 1 88 ? 7.129 8.289 -10.289 1 98.38 88 VAL B CA 1
ATOM 1756 C C . VAL B 1 88 ? 5.766 8.352 -9.609 1 98.38 88 VAL B C 1
ATOM 1758 O O . VAL B 1 88 ? 4.77 7.871 -10.148 1 98.38 88 VAL B O 1
ATOM 1761 N N . ILE B 1 89 ? 5.711 8.906 -8.445 1 98.62 89 ILE B N 1
ATOM 1762 C CA . ILE B 1 89 ? 4.473 9.148 -7.711 1 98.62 89 ILE B CA 1
ATOM 1763 C C . ILE B 1 89 ? 4.227 10.656 -7.613 1 98.62 89 ILE B C 1
ATOM 1765 O O . ILE B 1 89 ? 5.074 11.398 -7.105 1 98.62 89 ILE B O 1
ATOM 1769 N N . SER B 1 90 ? 3.115 11.062 -8.125 1 98.5 90 SER B N 1
ATOM 1770 C CA . SER B 1 90 ? 2.672 12.445 -7.98 1 98.5 90 SER B CA 1
ATOM 1771 C C . SER B 1 90 ? 1.641 12.586 -6.867 1 98.5 90 SER B C 1
ATOM 1773 O O . SER B 1 90 ? 0.626 11.883 -6.863 1 98.5 90 SER B O 1
ATOM 1775 N N . ARG B 1 91 ? 1.898 13.422 -5.98 1 98.25 91 ARG B N 1
ATOM 1776 C CA . ARG B 1 91 ? 1.033 13.664 -4.832 1 98.25 91 ARG B CA 1
ATOM 1777 C C . ARG B 1 91 ? 0.556 15.109 -4.805 1 98.25 91 ARG B C 1
ATOM 1779 O O . ARG B 1 91 ? 1.367 16.031 -4.727 1 98.25 91 ARG B O 1
ATOM 1786 N N . LYS B 1 92 ? -0.733 15.305 -4.922 1 98.38 92 LYS B N 1
ATOM 1787 C CA . LYS B 1 92 ? -1.367 16.609 -4.789 1 98.38 92 LYS B CA 1
ATOM 1788 C C . LYS B 1 92 ? -2.104 16.734 -3.459 1 98.38 92 LYS B C 1
ATOM 1790 O O . LYS B 1 92 ? -2.939 15.891 -3.125 1 98.38 92 LYS B O 1
ATOM 1795 N N . LEU B 1 93 ? -1.821 17.797 -2.773 1 98.31 93 LEU B N 1
ATOM 1796 C CA . LEU B 1 93 ? -2.414 18 -1.457 1 98.31 93 LEU B CA 1
ATOM 1797 C C . LEU B 1 93 ? -3.25 19.266 -1.431 1 98.31 93 LEU B C 1
ATOM 1799 O O . LEU B 1 93 ? -2.893 20.266 -2.066 1 98.31 93 LEU B O 1
ATOM 1803 N N . GLU B 1 94 ? -4.316 19.141 -0.711 1 97.94 94 GLU B N 1
ATOM 1804 C CA . GLU B 1 94 ? -5.148 20.297 -0.395 1 97.94 94 GLU B CA 1
ATOM 1805 C C . GLU B 1 94 ? -5.398 20.406 1.106 1 97.94 94 GLU B C 1
ATOM 1807 O O . GLU B 1 94 ? -5.871 19.453 1.73 1 97.94 94 GLU B O 1
ATOM 1812 N N . PHE B 1 95 ? -5.062 21.547 1.636 1 97.62 95 PHE B N 1
ATOM 1813 C CA . PHE B 1 95 ? -5.289 21.844 3.049 1 97.62 95 PHE B CA 1
ATOM 1814 C C . PHE B 1 95 ? -6.488 22.766 3.23 1 97.62 95 PHE B C 1
ATOM 1816 O O . PHE B 1 95 ? -6.488 23.891 2.742 1 97.62 95 PHE B O 1
ATOM 1823 N N . ILE B 1 96 ? -7.469 22.297 3.893 1 97.12 96 ILE B N 1
ATOM 1824 C CA . ILE B 1 96 ? -8.648 23.094 4.176 1 97.12 96 ILE B CA 1
ATOM 1825 C C . ILE B 1 96 ? -8.656 23.5 5.645 1 97.12 96 ILE B C 1
ATOM 1827 O O . ILE B 1 96 ? -8.516 22.656 6.531 1 97.12 96 ILE B O 1
ATOM 1831 N N . GLY B 1 97 ? -8.875 24.719 5.957 1 96.81 97 GLY B N 1
ATOM 1832 C CA . GLY B 1 97 ? -8.883 25.281 7.301 1 96.81 97 GLY B CA 1
ATOM 1833 C C . GLY B 1 97 ? -8.281 26.672 7.371 1 96.81 97 GLY B C 1
ATOM 1834 O O . GLY B 1 97 ? -7.902 27.234 6.344 1 96.81 97 GLY B O 1
ATOM 1835 N N . ASN B 1 98 ? -8.273 27.297 8.562 1 97.06 98 ASN B N 1
ATOM 1836 C CA . ASN B 1 98 ? -7.68 28.594 8.797 1 97.06 98 ASN B CA 1
ATOM 1837 C C . ASN B 1 98 ? -6.188 28.484 9.109 1 97.06 98 ASN B C 1
ATOM 1839 O O . ASN B 1 98 ? -5.797 28.391 10.273 1 97.06 98 ASN B O 1
ATOM 1843 N N . LEU B 1 99 ? -5.434 28.484 8.023 1 96.88 99 LEU B N 1
ATOM 1844 C CA . LEU B 1 99 ? -3.986 28.328 8.094 1 96.88 99 LEU B CA 1
ATOM 1845 C C . LEU B 1 99 ? -3.279 29.484 7.387 1 96.88 99 LEU B C 1
ATOM 1847 O O . LEU B 1 99 ? -3.719 29.922 6.32 1 96.88 99 LEU B O 1
ATOM 1851 N N . ASP B 1 100 ? -2.266 30 7.973 1 95.44 100 ASP B N 1
ATOM 1852 C CA . ASP B 1 100 ? -1.49 31.031 7.285 1 95.44 100 ASP B CA 1
ATOM 1853 C C . ASP B 1 100 ? -0.453 30.406 6.355 1 95.44 100 ASP B C 1
ATOM 1855 O O . ASP B 1 100 ? -0.367 29.172 6.242 1 95.44 100 ASP B O 1
ATOM 1859 N N . GLN B 1 101 ? 0.213 31.219 5.629 1 94.19 101 GLN B N 1
ATOM 1860 C CA . GLN B 1 101 ? 1.127 30.734 4.602 1 94.19 101 GLN B CA 1
ATOM 1861 C C . GLN B 1 101 ? 2.283 29.953 5.219 1 94.19 101 GLN B C 1
ATOM 1863 O O . GLN B 1 101 ? 2.732 28.953 4.656 1 94.19 101 GLN B O 1
ATOM 1868 N N . ASP B 1 102 ? 2.77 30.375 6.316 1 96.31 102 ASP B N 1
ATOM 1869 C CA . ASP B 1 102 ? 3.861 29.688 6.992 1 96.31 102 ASP B CA 1
ATOM 1870 C C . ASP B 1 102 ? 3.426 28.297 7.445 1 96.31 102 ASP B C 1
ATOM 1872 O O . ASP B 1 102 ? 4.18 27.328 7.32 1 96.31 102 ASP B O 1
ATOM 1876 N N . GLN B 1 103 ? 2.281 28.234 8.031 1 96.75 103 GLN B N 1
ATOM 1877 C CA . GLN B 1 103 ? 1.723 26.953 8.461 1 96.75 103 GLN B CA 1
ATOM 1878 C C . GLN B 1 103 ? 1.572 26 7.277 1 96.75 103 GLN B C 1
ATOM 1880 O O . GLN B 1 103 ? 1.929 24.828 7.379 1 96.75 103 GLN B O 1
ATOM 1885 N N . ARG B 1 104 ? 1.107 26.453 6.172 1 95.62 104 ARG B N 1
ATOM 1886 C CA . ARG B 1 104 ? 0.914 25.641 4.98 1 95.62 104 ARG B CA 1
ATOM 1887 C C . ARG B 1 104 ? 2.248 25.125 4.445 1 95.62 104 ARG B C 1
ATOM 1889 O O . ARG B 1 104 ? 2.354 23.969 4.035 1 95.62 104 ARG B O 1
ATOM 1896 N N . GLN B 1 105 ? 3.188 25.984 4.438 1 94.88 105 GLN B N 1
ATOM 1897 C CA . GLN B 1 105 ? 4.516 25.562 3.986 1 94.88 105 GLN B CA 1
ATOM 1898 C C . GLN B 1 105 ? 5.102 24.5 4.898 1 94.88 105 GLN B C 1
ATOM 1900 O O . GLN B 1 105 ? 5.719 23.547 4.422 1 94.88 105 GLN B O 1
ATOM 1905 N N . ARG B 1 106 ? 4.926 24.719 6.16 1 96.75 106 ARG B N 1
ATOM 1906 C CA . ARG B 1 106 ? 5.422 23.734 7.113 1 96.75 106 ARG B CA 1
ATOM 1907 C C . ARG B 1 106 ? 4.727 22.391 6.922 1 96.75 106 ARG B C 1
ATOM 1909 O O . ARG B 1 106 ? 5.367 21.344 6.969 1 96.75 106 ARG B O 1
ATOM 1916 N N . LEU B 1 107 ? 3.438 22.422 6.703 1 97.12 107 LEU B N 1
ATOM 1917 C CA . LEU B 1 107 ? 2.684 21.188 6.477 1 97.12 107 LEU B CA 1
ATOM 1918 C C . LEU B 1 107 ? 3.195 20.453 5.238 1 97.12 107 LEU B C 1
ATOM 1920 O O . LEU B 1 107 ? 3.227 19.234 5.211 1 97.12 107 LEU B O 1
ATOM 1924 N N . LEU B 1 108 ? 3.568 21.172 4.215 1 95.06 108 LEU B N 1
ATOM 1925 C CA . LEU B 1 108 ? 4.145 20.547 3.027 1 95.06 108 LEU B CA 1
ATOM 1926 C C . LEU B 1 108 ? 5.426 19.797 3.375 1 95.06 108 LEU B C 1
ATOM 1928 O O . LEU B 1 108 ? 5.633 18.672 2.92 1 95.06 108 LEU B O 1
ATOM 1932 N N . ALA B 1 109 ? 6.254 20.438 4.176 1 96.12 109 ALA B N 1
ATOM 1933 C CA . ALA B 1 109 ? 7.484 19.781 4.613 1 96.12 109 ALA B CA 1
ATOM 1934 C C . ALA B 1 109 ? 7.184 18.516 5.414 1 96.12 109 ALA B C 1
ATOM 1936 O O . ALA B 1 109 ? 7.863 17.5 5.262 1 96.12 109 ALA B O 1
ATOM 1937 N N . ILE B 1 110 ? 6.184 18.594 6.238 1 97 110 ILE B N 1
ATOM 1938 C CA . ILE B 1 110 ? 5.801 17.469 7.098 1 97 110 ILE B CA 1
ATOM 1939 C C . ILE B 1 110 ? 5.266 16.328 6.246 1 97 110 ILE B C 1
ATOM 1941 O O . ILE B 1 110 ? 5.5 15.156 6.551 1 97 110 ILE B O 1
ATOM 1945 N N . ALA B 1 111 ? 4.539 16.656 5.191 1 95.69 111 ALA B N 1
ATOM 1946 C CA . ALA B 1 111 ? 4.012 15.633 4.285 1 95.69 111 ALA B CA 1
ATOM 1947 C C . ALA B 1 111 ? 5.137 14.773 3.717 1 95.69 111 ALA B C 1
ATOM 1949 O O . ALA B 1 111 ? 4.977 13.562 3.551 1 95.69 111 ALA B O 1
ATOM 1950 N N . ASN B 1 112 ? 6.285 15.344 3.48 1 95 112 ASN B N 1
ATOM 1951 C CA . ASN B 1 112 ? 7.418 14.648 2.885 1 95 112 ASN B CA 1
ATOM 1952 C C . ASN B 1 112 ? 8.227 13.891 3.938 1 95 112 ASN B C 1
ATOM 1954 O O . ASN B 1 112 ? 9.148 13.148 3.602 1 95 112 ASN B O 1
ATOM 1958 N N . ALA B 1 113 ? 7.793 14.047 5.172 1 94.94 113 ALA B N 1
ATOM 1959 C CA . ALA B 1 113 ? 8.555 13.43 6.258 1 94.94 113 ALA B CA 1
ATOM 1960 C C . ALA B 1 113 ? 7.836 12.195 6.801 1 94.94 113 ALA B C 1
ATOM 1962 O O . ALA B 1 113 ? 8.312 11.555 7.738 1 94.94 113 ALA B O 1
ATOM 1963 N N . CYS B 1 114 ? 6.746 11.859 6.211 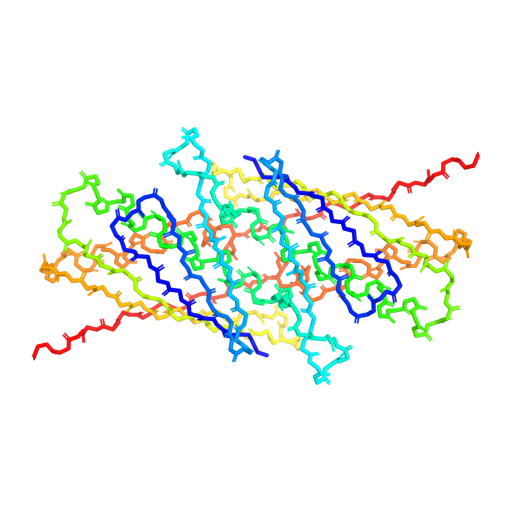1 96.06 114 CYS B N 1
ATOM 1964 C CA . CYS B 1 114 ? 6.02 10.719 6.766 1 96.06 114 CYS B CA 1
ATOM 1965 C C . CYS B 1 114 ? 6.781 9.422 6.539 1 96.06 114 CYS B C 1
ATOM 1967 O O . CYS B 1 114 ? 7.555 9.305 5.582 1 96.06 114 CYS B O 1
ATOM 1969 N N . PRO B 1 115 ? 6.539 8.422 7.379 1 96.62 115 PRO B N 1
ATOM 1970 C CA . PRO B 1 115 ? 7.293 7.164 7.363 1 96.62 115 PRO B CA 1
ATOM 1971 C C . PRO B 1 115 ? 7.203 6.438 6.023 1 96.62 115 PRO B C 1
ATOM 1973 O O . PRO B 1 115 ? 8.219 5.961 5.508 1 96.62 115 PRO B O 1
ATOM 1976 N N . VAL B 1 116 ? 6.02 6.297 5.453 1 98.19 116 VAL B N 1
ATOM 1977 C CA . VAL B 1 116 ? 5.879 5.562 4.203 1 98.19 116 VAL B CA 1
ATOM 1978 C C . VAL B 1 116 ? 6.652 6.277 3.094 1 98.19 116 VAL B C 1
ATOM 1980 O O . VAL B 1 116 ? 7.258 5.633 2.236 1 98.19 116 VAL B O 1
ATOM 1983 N N . HIS B 1 117 ? 6.598 7.629 3.051 1 97.75 117 HIS B N 1
ATOM 1984 C CA . HIS B 1 117 ? 7.438 8.367 2.117 1 97.75 117 HIS B CA 1
ATOM 1985 C C . HIS B 1 117 ? 8.906 7.992 2.283 1 97.75 117 HIS B C 1
ATOM 1987 O O . HIS B 1 117 ? 9.602 7.738 1.297 1 97.75 117 HIS B O 1
ATOM 1993 N N . LYS B 1 118 ? 9.391 7.984 3.498 1 96.38 118 LYS B N 1
ATOM 1994 C CA . LYS B 1 118 ? 10.773 7.621 3.77 1 96.38 118 LYS B CA 1
ATOM 1995 C C . LYS B 1 118 ? 11.062 6.188 3.328 1 96.38 118 LYS B C 1
ATOM 1997 O O . LYS B 1 118 ? 12.109 5.914 2.734 1 96.38 118 LYS B O 1
ATOM 2002 N N . ILE B 1 119 ? 10.219 5.285 3.617 1 97.75 119 ILE B N 1
ATOM 2003 C CA . ILE B 1 119 ? 10.391 3.895 3.217 1 97.75 119 ILE B CA 1
ATOM 2004 C C . ILE B 1 119 ? 10.531 3.807 1.698 1 97.75 119 ILE B C 1
ATOM 2006 O O . ILE B 1 119 ? 11.453 3.166 1.188 1 97.75 119 ILE B O 1
ATOM 2010 N N . LEU B 1 120 ? 9.648 4.547 0.997 1 98.12 120 LEU B N 1
ATOM 2011 C CA . LEU B 1 120 ? 9.547 4.395 -0.451 1 98.12 120 LEU B CA 1
ATOM 2012 C C . LEU B 1 120 ? 10.727 5.078 -1.148 1 98.12 120 LEU B C 1
ATOM 2014 O O . LEU B 1 120 ? 11.023 4.777 -2.307 1 98.12 120 LEU B O 1
ATOM 2018 N N . THR B 1 121 ? 11.344 5.969 -0.468 1 96.69 121 THR B N 1
ATOM 2019 C CA . THR B 1 121 ? 12.438 6.695 -1.106 1 96.69 121 THR B CA 1
ATOM 2020 C C . THR B 1 121 ? 13.789 6.223 -0.577 1 96.69 121 THR B C 1
ATOM 2022 O O . THR B 1 121 ? 14.82 6.848 -0.839 1 96.69 121 THR B O 1
ATOM 2025 N N . ASN B 1 122 ? 13.875 5.191 0.22 1 96.06 122 ASN B N 1
ATOM 2026 C CA . ASN B 1 122 ? 15.078 4.535 0.71 1 96.06 122 ASN B CA 1
ATOM 2027 C C . ASN B 1 122 ? 15.109 3.059 0.321 1 96.06 122 ASN B C 1
ATOM 2029 O O . ASN B 1 122 ? 14.102 2.512 -0.131 1 96.06 122 ASN B O 1
ATOM 2033 N N . PRO B 1 123 ? 16.234 2.35 0.474 1 95.44 123 PRO B N 1
ATOM 2034 C CA . PRO B 1 123 ? 16.344 0.958 0.03 1 95.44 123 PRO B CA 1
ATOM 2035 C C . PRO B 1 123 ? 15.398 0.025 0.778 1 95.44 123 PRO B C 1
ATOM 2037 O O . PRO B 1 123 ? 15.211 0.167 1.989 1 95.44 123 PRO B O 1
ATOM 2040 N N . ILE B 1 124 ? 14.828 -0.829 0.05 1 97.81 124 ILE B N 1
ATOM 2041 C CA . ILE B 1 124 ? 13.961 -1.876 0.588 1 97.81 124 ILE B CA 1
ATOM 2042 C C . ILE B 1 124 ? 14.531 -3.248 0.222 1 97.81 124 ILE B C 1
ATOM 2044 O O . ILE B 1 124 ? 14.828 -3.51 -0.945 1 97.81 124 ILE B O 1
ATOM 2048 N N . GLU B 1 125 ? 14.727 -4.059 1.229 1 97.69 125 GLU B N 1
ATOM 2049 C CA . GLU B 1 125 ? 15.117 -5.457 1.046 1 97.69 125 GLU B CA 1
ATOM 2050 C C . GLU B 1 125 ? 13.922 -6.391 1.228 1 97.69 125 GLU B C 1
ATOM 2052 O O . GLU B 1 125 ? 13.219 -6.316 2.236 1 97.69 125 GLU B O 1
ATOM 2057 N N . ILE B 1 126 ? 13.664 -7.234 0.265 1 98 126 ILE B N 1
ATOM 2058 C CA . ILE B 1 126 ? 12.57 -8.195 0.357 1 98 126 ILE B CA 1
ATOM 2059 C C . ILE B 1 126 ? 13.133 -9.617 0.396 1 98 126 ILE B C 1
ATOM 2061 O O . ILE B 1 126 ? 13.805 -10.047 -0.541 1 98 126 ILE B O 1
ATOM 2065 N N . ASN B 1 127 ? 12.852 -10.297 1.492 1 97.31 127 ASN B N 1
ATOM 2066 C CA . ASN B 1 127 ? 13.25 -11.695 1.659 1 97.31 127 ASN B CA 1
ATOM 2067 C C . ASN B 1 127 ? 12.055 -12.633 1.527 1 97.31 127 ASN B C 1
ATOM 2069 O O . ASN B 1 127 ? 11.062 -12.492 2.252 1 97.31 127 ASN B O 1
ATOM 2073 N N . THR B 1 128 ? 12.188 -13.586 0.653 1 96.81 128 THR B N 1
ATOM 2074 C CA . THR B 1 128 ? 11.07 -14.492 0.386 1 96.81 128 THR B CA 1
ATOM 2075 C C . THR B 1 128 ? 11.438 -15.922 0.765 1 96.81 128 THR B C 1
ATOM 2077 O O . THR B 1 128 ? 12.531 -16.391 0.434 1 96.81 128 THR B O 1
ATOM 2080 N N . ILE B 1 129 ? 10.523 -16.5 1.483 1 95 129 ILE B N 1
ATOM 2081 C CA . ILE B 1 129 ? 10.672 -17.922 1.781 1 95 129 ILE B CA 1
ATOM 2082 C C . ILE B 1 129 ? 9.391 -18.672 1.396 1 95 129 ILE B C 1
ATOM 2084 O O . ILE B 1 129 ? 8.297 -18.094 1.448 1 95 129 ILE B O 1
ATOM 2088 N N . VAL B 1 130 ? 9.516 -19.875 0.977 1 93.88 130 VAL B N 1
ATOM 2089 C CA . VAL B 1 130 ? 8.359 -20.703 0.634 1 93.88 130 VAL B CA 1
ATOM 2090 C C . VAL B 1 130 ? 8.242 -21.859 1.632 1 93.88 130 VAL B C 1
ATOM 2092 O O . VAL B 1 130 ? 9.227 -22.531 1.93 1 93.88 130 VAL B O 1
ATOM 2095 N N . GLU B 1 131 ? 7.066 -21.891 2.158 1 85.69 131 GLU B N 1
ATOM 2096 C CA . GLU B 1 131 ? 6.809 -23.031 3.039 1 85.69 131 GLU B CA 1
ATOM 2097 C C . GLU B 1 131 ? 6.48 -24.281 2.236 1 85.69 131 GLU B C 1
ATOM 2099 O O . GLU B 1 131 ? 5.613 -24.266 1.361 1 85.69 131 GLU B O 1
ATOM 2104 N N . ILE B 1 132 ? 7.277 -25.328 2.244 1 72.81 132 ILE B N 1
ATOM 2105 C CA . ILE B 1 132 ? 7.051 -26.594 1.566 1 72.81 132 ILE B CA 1
ATOM 2106 C C . ILE B 1 132 ? 6.258 -27.531 2.477 1 72.81 132 ILE B C 1
ATOM 2108 O O . ILE B 1 132 ? 6.609 -27.719 3.645 1 72.81 132 ILE B O 1
ATOM 2112 N N . GLU B 1 133 ? 4.875 -27.422 2.373 1 54.66 133 GLU B N 1
ATOM 2113 C CA . GLU B 1 133 ? 4.176 -28.438 3.164 1 54.66 133 GLU B CA 1
ATOM 2114 C C . GLU B 1 133 ? 4.875 -29.781 3.078 1 54.66 133 GLU B C 1
ATOM 2116 O O . GLU B 1 133 ? 5.297 -30.203 1.998 1 54.66 133 GLU B O 1
ATOM 2121 N N . LYS B 1 134 ? 5.719 -30.172 4.141 1 47.41 134 LYS B N 1
ATOM 2122 C CA . LYS B 1 134 ? 6.121 -31.562 4.289 1 47.41 134 LYS B CA 1
ATOM 2123 C C . LYS B 1 134 ? 4.953 -32.5 4.023 1 47.41 134 LYS B C 1
ATOM 2125 O O . LYS B 1 134 ? 3.891 -32.375 4.637 1 47.41 134 LYS B O 1
ATOM 2130 N N . ARG B 1 135 ? 4.781 -33.062 2.811 1 38 135 ARG B N 1
ATOM 2131 C CA . ARG B 1 135 ? 4.07 -34.312 2.883 1 38 135 ARG B CA 1
ATOM 2132 C C . ARG B 1 135 ? 4.707 -35.25 3.91 1 38 135 ARG B C 1
ATOM 2134 O O . ARG B 1 135 ? 5.93 -35.281 4.07 1 38 135 ARG B O 1
#

Secondary structure (DSSP, 8-state):
-EEEEEEE-SSSS-EEEEETTS-EEEE---GGGT---SSB-HHHHHHHHHHHHHHHHHHHHHHHHT-EEEEEEEEEEEEEEGGGTEEEEEEEEEEEEE--HHHHHHHHHHHTTSHHHHHHTS-EEEEEEEE----/-EEEEEEE-SSSS-EEEEETTS-EEEE---GGGT---SSB-HHHHHHHHHHHHHHHHHHHHHHHHT-EEEEEEEEEEEEEEGGGTEEEEEEEEEEEEE--HHHHHHHHHHHTTSHHHHHHTS-EEEEEEEE----

InterPro domains:
  IPR003718 OsmC/Ohr conserved domain [PF02566] (35-128)
  IPR015946 K homology domain-like, alpha/beta [G3DSA:3.30.300.20] (5-134)
  IPR036102 OsmC/Ohr superfamily [SSF82784] (11-131)

Sequence (270 aa):
MARITSHIGREHFKTQIKSSTGNILLADEPIEVGGKNVGFSPSELLASALAACTSATLRMYADRKEWDLEEVKSEIELKFFREENKTVISRKLEFIGNLDQDQRQRLLAIANACPVHKILTNPIEINTIVEIEKRMARITSHIGREHFKTQIKSSTGNILLADEPIEVGGKNVGFSPSELLASALAACTSATLRMYADRKEWDLEEVKSEIELKFFREENKTVISRKLEFIGNLDQDQRQRLLAIANACPVHKILTNPIEINTIVEIEKR

pLDDT: mean 95.28, std 8.1, range [38.0, 98.88]

Nearest PDB structures (foldseek):
  2pn2-assembly1_A-2  TM=8.436E-01  e=1.033E-08  Psychrobacter arcticus 273-4
  2opl-assembly1_A  TM=8.334E-01  e=3.459E-08  Geobacter sulfurreducens
  2onf-assembly1_B  TM=7.398E-01  e=9.446E-07  Thermoplasma acidophilum
  4xx2-assembly1_A  TM=6.831E-01  e=9.936E-06  Xylella fastidiosa 9a5c
  1ukk-assembly1_B  TM=6.081E-01  e=4.290E-05  Thermus thermophilus HB8